Protein 3WDZ (pdb70)

Solvent-accessible surface area: 12180 Å² total

Structure (mmCIF, N/CA/C/O backbone):
data_3WDZ
#
_entry.id   3WDZ
#
_cell.length_a   75.149
_cell.length_b   75.149
_cell.length_c   113.008
_cell.angle_alpha   90.00
_cell.angle_beta   90.00
_cell.angle_gamma   120.00
#
_symmetry.space_group_name_H-M   'P 32 2 1'
#
loop_
_entity.id
_entity.type
_entity.pdbx_description
1 polymer 'Kelch-like ECH-associated protein 1'
2 polymer 'Peptide from Sequestosome-1'
3 water water
#
loop_
_atom_site.group_PDB
_atom_site.id
_atom_site.type_symbol
_atom_site.label_atom_id
_atom_site.label_alt_id
_atom_site.label_comp_id
_atom_site.label_asym_id
_atom_site.label_entity_id
_atom_site.label_seq_id
_atom_site.pdbx_PDB_ins_code
_atom_site.Cartn_x
_atom_site.Cartn_y
_atom_site.Cartn_z
_atom_site.occupancy
_atom_site.B_iso_or_equiv
_atom_site.auth_seq_id
_atom_site.auth_comp_id
_atom_site.auth_asym_id
_atom_site.auth_atom_id
_atom_site.pdbx_PDB_model_num
ATOM 1 N N . GLY A 1 27 ? -36.818 23.708 9.081 1.00 58.88 325 GLY A N 1
ATOM 2 C CA . GLY A 1 27 ? -36.152 22.661 9.949 1.00 70.09 325 GLY A CA 1
ATOM 3 C C . GLY A 1 27 ? -35.226 21.730 9.157 1.00 67.20 325 GLY A C 1
ATOM 4 O O . GLY A 1 27 ? -35.654 20.684 8.650 1.00 62.78 325 GLY A O 1
ATOM 5 N N . ARG A 1 28 ? -33.957 22.115 9.051 1.00 57.11 326 ARG A N 1
ATOM 6 C CA . ARG A 1 28 ? -33.001 21.410 8.211 1.00 54.54 326 ARG A CA 1
ATOM 7 C C . ARG A 1 28 ? -32.294 20.270 8.998 1.00 56.02 326 ARG A C 1
ATOM 8 O O . ARG A 1 28 ? -32.272 20.272 10.254 1.00 48.93 326 ARG A O 1
ATOM 16 N N . LEU A 1 29 ? -31.702 19.304 8.282 1.00 47.65 327 LEU A N 1
ATOM 17 C CA . LEU A 1 29 ? -31.027 18.183 8.975 1.00 40.86 327 LEU A CA 1
ATOM 18 C C . LEU A 1 29 ? -29.508 18.071 8.814 1.00 39.87 327 LEU A C 1
ATOM 19 O O . LEU A 1 29 ? -28.921 18.518 7.850 1.00 40.96 327 LEU A O 1
ATOM 24 N N . ILE A 1 30 ? -28.878 17.427 9.784 1.00 41.28 328 ILE A N 1
ATOM 25 C CA . ILE A 1 30 ? -27.465 17.099 9.688 1.00 38.38 328 ILE A CA 1
ATOM 26 C C . ILE A 1 30 ? -27.269 15.713 9.046 1.00 39.37 328 ILE A C 1
ATOM 27 O O . ILE A 1 30 ? -27.612 14.671 9.625 1.00 38.38 328 ILE A O 1
ATOM 32 N N . TYR A 1 31 ? -26.719 15.697 7.848 1.00 39.09 329 TYR A N 1
ATOM 33 C CA . TYR A 1 31 ? -26.544 14.433 7.174 1.00 40.87 329 TYR A CA 1
ATOM 34 C C . TYR A 1 31 ? -25.157 13.902 7.404 1.00 41.93 329 TYR A C 1
ATOM 35 O O . TYR A 1 31 ? -24.201 14.672 7.408 1.00 42.85 329 TYR A O 1
ATOM 44 N N . THR A 1 32 ? -25.057 12.579 7.568 1.00 42.18 330 THR A N 1
ATOM 45 C CA . THR A 1 32 ? -23.776 11.903 7.757 1.00 41.12 330 THR A CA 1
ATOM 46 C C . THR A 1 32 ? -23.651 10.759 6.741 1.00 40.60 330 THR A C 1
ATOM 47 O O . THR A 1 32 ? -24.542 9.908 6.617 1.00 41.27 330 THR A O 1
ATOM 51 N N . ALA A 1 33 ? -22.537 10.746 6.014 1.00 36.56 331 ALA A N 1
ATOM 52 C CA . ALA A 1 33 ? -22.402 9.814 4.913 1.00 34.29 331 ALA A CA 1
ATOM 53 C C . ALA A 1 33 ? -21.107 9.053 5.024 1.00 34.00 331 ALA A C 1
ATOM 54 O O . ALA A 1 33 ? -20.051 9.661 5.310 1.00 35.95 331 ALA A O 1
ATOM 56 N N . GLY A 1 34 ? -21.188 7.733 4.834 1.00 33.51 332 GLY A N 1
ATOM 57 C CA . GLY A 1 34 ? -20.001 6.843 4.842 1.00 33.17 332 GLY A CA 1
ATOM 58 C C . GLY A 1 34 ? -19.298 6.772 6.195 1.00 33.24 332 GLY A C 1
ATOM 59 O O . GLY A 1 34 ? -19.977 6.848 7.256 1.00 32.54 332 GLY A O 1
ATOM 60 N N . GLY A 1 35 ? -17.964 6.640 6.181 1.00 27.95 333 GLY A N 1
ATOM 61 C CA . GLY A 1 35 ? -17.235 6.504 7.418 1.00 29.92 333 GLY A CA 1
ATOM 62 C C . GLY A 1 35 ? -16.557 5.156 7.503 1.00 39.09 333 GLY A C 1
ATOM 63 O O . GLY A 1 35 ? -16.533 4.383 6.527 1.00 41.48 333 GLY A O 1
ATOM 64 N N . TYR A 1 36 ? -16.018 4.849 8.677 1.00 40.36 334 TYR A N 1
ATOM 65 C CA . TYR A 1 36 ? -15.255 3.642 8.826 1.00 43.76 334 TYR A CA 1
ATOM 66 C C . TYR A 1 36 ? -15.481 3.079 10.210 1.00 46.12 334 TYR A C 1
ATOM 67 O O . TYR A 1 36 ? -15.451 3.815 11.197 1.00 46.02 334 TYR A O 1
ATOM 76 N N . PHE A 1 37 ? -15.708 1.772 10.275 1.00 47.76 335 PHE A N 1
ATOM 77 C CA . PHE A 1 37 ? -15.763 1.098 11.553 1.00 52.13 335 PHE A CA 1
ATOM 78 C C . PHE A 1 37 ? -14.858 -0.133 11.533 1.00 54.84 335 PHE A C 1
ATOM 79 O O . PHE A 1 37 ? -13.722 -0.067 12.026 1.00 55.79 335 PHE A O 1
ATOM 87 N N . ARG A 1 38 ? -15.308 -1.255 10.994 1.00 48.12 336 ARG A N 1
ATOM 88 C CA . ARG A 1 38 ? -14.367 -2.379 10.949 1.00 51.32 336 ARG A CA 1
ATOM 89 C C . ARG A 1 38 ? -13.786 -2.315 9.534 1.00 50.74 336 ARG A C 1
ATOM 90 O O . ARG A 1 38 ? -12.681 -2.766 9.270 1.00 53.66 336 ARG A O 1
ATOM 98 N N . GLN A 1 39 ? -14.555 -1.687 8.655 1.00 50.26 337 GLN A N 1
ATOM 99 C CA . GLN A 1 39 ? -14.203 -1.434 7.256 1.00 51.27 337 GLN A CA 1
ATOM 100 C C . GLN A 1 39 ? -14.929 -0.127 6.886 1.00 51.39 337 GLN A C 1
ATOM 101 O O . GLN A 1 39 ? -15.617 0.454 7.745 1.00 51.55 337 GLN A O 1
ATOM 107 N N . SER A 1 40 ? -14.779 0.346 5.647 1.00 44.64 338 SER A N 1
ATOM 108 C CA . SER A 1 40 ? -15.476 1.569 5.216 1.00 44.66 338 SER A CA 1
ATOM 109 C C . SER A 1 40 ? -16.947 1.254 5.094 1.00 43.17 338 SER A C 1
ATOM 110 O O . SER A 1 40 ? -17.323 0.221 4.540 1.00 42.12 338 SER A O 1
ATOM 113 N N . LEU A 1 41 ? -17.757 2.197 5.575 1.00 43.01 339 LEU A N 1
ATOM 114 C CA . LEU A 1 41 ? -19.197 2.075 5.709 1.00 37.45 339 LEU A CA 1
ATOM 115 C C . LEU A 1 41 ? -19.931 2.709 4.546 1.00 41.11 339 LEU A C 1
ATOM 116 O O . LEU A 1 41 ? -19.364 3.532 3.809 1.00 45.17 339 LEU A O 1
ATOM 121 N N . SER A 1 42 ? -21.209 2.384 4.386 1.00 39.05 340 SER A N 1
ATOM 122 C CA . SER A 1 42 ? -21.923 3.013 3.307 1.00 37.79 340 SER A CA 1
ATOM 123 C C . SER A 1 42 ? -23.235 3.710 3.733 1.00 39.85 340 SER A C 1
ATOM 124 O O . SER A 1 42 ? -24.051 4.129 2.889 1.00 47.02 340 SER A O 1
ATOM 127 N N . TYR A 1 43 ? -23.414 3.874 5.041 1.00 38.69 341 TYR A N 1
ATOM 128 C CA . TYR A 1 43 ? -24.604 4.490 5.624 1.00 40.46 341 TYR A CA 1
ATOM 129 C C . TYR A 1 43 ? -24.841 5.929 5.227 1.00 41.47 341 TYR A C 1
ATOM 130 O O . TYR A 1 43 ? -23.916 6.680 4.931 1.00 44.20 341 TYR A O 1
ATOM 139 N N . LEU A 1 44 ? -26.100 6.320 5.275 1.00 38.85 342 LEU A N 1
ATOM 140 C CA . LEU A 1 44 ? -26.451 7.703 5.205 1.00 35.98 342 LEU A CA 1
ATOM 141 C C . LEU A 1 44 ? -27.529 7.855 6.244 1.00 37.46 342 LEU A C 1
ATOM 142 O O . LEU A 1 44 ? -28.550 7.189 6.178 1.00 41.11 342 LEU A O 1
ATOM 147 N N . GLU A 1 45 ? -27.288 8.703 7.230 1.00 35.83 343 GLU A N 1
ATOM 148 C CA . GLU A 1 45 ? -28.213 8.864 8.341 1.00 36.27 343 GLU A CA 1
ATOM 149 C C . GLU A 1 45 ? -28.322 10.368 8.555 1.00 37.49 343 GLU A C 1
ATOM 150 O O . GLU A 1 45 ? -27.466 11.101 8.062 1.00 38.65 343 GLU A O 1
ATOM 156 N N . ALA A 1 46 ? -29.363 10.834 9.245 1.00 35.07 344 ALA A N 1
ATOM 157 C CA . ALA A 1 46 ? -29.548 12.275 9.456 1.00 35.10 344 ALA A CA 1
ATOM 158 C C . ALA A 1 46 ? -30.124 12.504 10.816 1.00 36.89 344 ALA A C 1
ATOM 159 O O . ALA A 1 46 ? -30.983 11.737 11.252 1.00 36.99 344 ALA A O 1
ATOM 161 N N . TYR A 1 47 ? -29.624 13.538 11.492 1.00 37.21 345 TYR A N 1
ATOM 162 C CA . TYR A 1 47 ? -30.040 13.850 12.839 1.00 39.14 345 TYR A CA 1
ATOM 163 C C . TYR A 1 47 ? -30.858 15.104 12.769 1.00 38.84 345 TYR A C 1
ATOM 164 O O . TYR A 1 47 ? -30.505 16.027 12.046 1.00 42.82 345 TYR A O 1
ATOM 173 N N . ASN A 1 48 ? -31.964 15.127 13.495 1.00 44.00 346 ASN A N 1
ATOM 174 C CA . ASN A 1 48 ? -32.800 16.314 13.575 1.00 47.53 346 ASN A CA 1
ATOM 175 C C . ASN A 1 48 ? -32.629 16.892 14.963 1.00 49.44 346 ASN A C 1
ATOM 176 O O . ASN A 1 48 ? -33.235 16.428 15.933 1.00 52.44 346 ASN A O 1
ATOM 181 N N . PRO A 1 49 ? -31.801 17.925 15.068 1.00 50.76 347 PRO A N 1
ATOM 182 C CA . PRO A 1 49 ? -31.438 18.482 16.363 1.00 51.28 347 PRO A CA 1
ATOM 183 C C . PRO A 1 49 ? -32.586 19.091 17.156 1.00 51.40 347 PRO A C 1
ATOM 184 O O . PRO A 1 49 ? -32.442 19.256 18.351 1.00 54.53 347 PRO A O 1
ATOM 188 N N . SER A 1 50 ? -33.709 19.412 16.524 1.00 55.02 348 SER A N 1
ATOM 189 C CA . SER A 1 50 ? -34.827 20.023 17.266 1.00 56.12 348 SER A CA 1
ATOM 190 C C . SER A 1 50 ? -35.725 19.008 17.997 1.00 57.45 348 SER A C 1
ATOM 191 O O . SER A 1 50 ? -36.571 19.406 18.797 1.00 62.05 348 SER A O 1
ATOM 194 N N . ASN A 1 51 ? -35.560 17.717 17.702 1.00 53.14 349 ASN A N 1
ATOM 195 C CA . ASN A 1 51 ? -36.355 16.660 18.343 1.00 49.88 349 ASN A CA 1
ATOM 196 C C . ASN A 1 51 ? -35.572 15.390 18.594 1.00 48.61 349 ASN A C 1
ATOM 197 O O . ASN A 1 51 ? -36.149 14.380 18.966 1.00 48.82 349 ASN A O 1
ATOM 202 N N . GLY A 1 52 ? -34.268 15.440 18.331 1.00 46.56 350 GLY A N 1
ATOM 203 C CA . GLY A 1 52 ? -33.341 14.352 18.647 1.00 46.51 350 GLY A CA 1
ATOM 204 C C . GLY A 1 52 ? -33.403 13.030 17.897 1.00 45.30 350 GLY A C 1
ATOM 205 O O . GLY A 1 52 ? -32.631 12.110 18.193 1.00 41.90 350 GLY A O 1
ATOM 206 N N . SER A 1 53 ? -34.286 12.940 16.909 1.00 44.43 351 SER A N 1
ATOM 207 C CA . SER A 1 53 ? -34.416 11.733 16.094 1.00 48.07 351 SER A CA 1
ATOM 208 C C . SER A 1 53 ? -33.387 11.555 14.942 1.00 48.62 351 SER A C 1
ATOM 209 O O . SER A 1 53 ? -32.956 12.522 14.291 1.00 49.83 351 SER A O 1
ATOM 212 N N . TRP A 1 54 ? -33.018 10.299 14.714 1.00 43.51 352 TRP A N 1
ATOM 213 C CA . TRP A 1 54 ? -32.168 9.884 13.617 1.00 42.30 352 TRP A CA 1
ATOM 214 C C . TRP A 1 54 ? -32.973 9.217 12.535 1.00 43.35 352 TRP A C 1
ATOM 215 O O . TRP A 1 54 ? -33.891 8.445 12.825 1.00 41.66 352 TRP A O 1
ATOM 226 N N . LEU A 1 55 ? -32.640 9.518 11.279 1.00 40.77 353 LEU A N 1
ATOM 227 C CA . LEU A 1 55 ? -33.304 8.895 10.124 1.00 39.88 353 LEU A CA 1
ATOM 228 C C . LEU A 1 55 ? -32.369 7.900 9.478 1.00 41.47 353 LEU A C 1
ATOM 229 O O . LEU A 1 55 ? -31.159 8.093 9.450 1.00 42.73 353 LEU A O 1
ATOM 234 N N . ARG A 1 56 ? -32.909 6.778 9.042 1.00 43.02 354 ARG A N 1
ATOM 235 C CA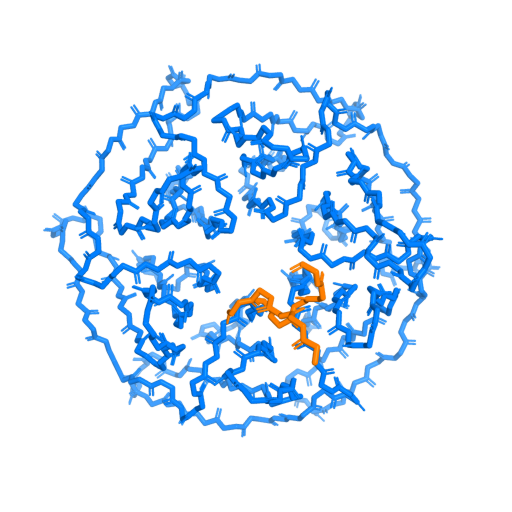 . ARG A 1 56 ? -32.084 5.852 8.321 1.00 44.68 354 ARG A CA 1
ATOM 236 C C . ARG A 1 56 ? -32.426 6.043 6.844 1.00 43.01 354 ARG A C 1
ATOM 237 O O . ARG A 1 56 ? -33.500 5.625 6.364 1.00 40.49 354 ARG A O 1
ATOM 245 N N . LEU A 1 57 ? -31.517 6.680 6.125 1.00 37.31 355 LEU A N 1
ATOM 246 C CA . LEU A 1 57 ? -31.743 6.966 4.702 1.00 37.44 355 LEU A CA 1
ATOM 247 C C . LEU A 1 57 ? -31.036 5.965 3.780 1.00 36.44 355 LEU A C 1
ATOM 248 O O . LEU A 1 57 ? -30.408 5.034 4.255 1.00 39.01 355 LEU A O 1
ATOM 253 N N . ALA A 1 58 ? -31.121 6.161 2.469 1.00 36.63 356 ALA A N 1
ATOM 254 C CA . ALA A 1 58 ? -30.513 5.253 1.488 1.00 36.22 356 ALA A CA 1
ATOM 255 C C . ALA A 1 58 ? -28.982 5.077 1.593 1.00 38.44 356 ALA A C 1
ATOM 256 O O . ALA A 1 58 ? -28.260 6.034 1.662 1.00 43.09 356 ALA A O 1
ATOM 258 N N . ASP A 1 59 ? -28.498 3.849 1.572 1.00 43.06 357 ASP A N 1
ATOM 259 C CA . ASP A 1 59 ? -27.077 3.547 1.507 1.00 45.95 357 ASP A CA 1
ATOM 260 C C . ASP A 1 59 ? -26.423 4.146 0.258 1.00 46.69 357 ASP A C 1
ATOM 261 O O . ASP A 1 59 ? -27.026 4.206 -0.794 1.00 41.36 357 ASP A O 1
ATOM 266 N N . LEU A 1 60 ? -25.159 4.531 0.393 1.00 49.97 358 LEU A N 1
ATOM 267 C CA . LEU A 1 60 ? -24.333 4.958 -0.715 1.00 46.31 358 LEU A CA 1
ATOM 268 C C . LEU A 1 60 ? -24.134 3.798 -1.683 1.00 47.89 358 LEU A C 1
ATOM 269 O O . LEU A 1 60 ? -24.251 2.635 -1.311 1.00 48.29 358 LEU A O 1
ATOM 274 N N . GLN A 1 61 ? -23.785 4.121 -2.916 1.00 49.86 359 GLN A N 1
ATOM 275 C CA . GLN A 1 61 ? -23.586 3.109 -3.922 1.00 53.28 359 GLN A CA 1
ATOM 276 C C . GLN A 1 61 ? -22.422 2.194 -3.585 1.00 52.30 359 GLN A C 1
ATOM 277 O O . GLN A 1 61 ? -22.487 0.996 -3.857 1.00 48.39 359 GLN A O 1
ATOM 283 N N . VAL A 1 62 ? -21.369 2.790 -3.014 1.00 44.02 360 VAL A N 1
ATOM 284 C CA . VAL A 1 62 ? -20.072 2.179 -2.797 1.00 41.42 360 VAL A CA 1
ATOM 285 C C . VAL A 1 62 ? -19.661 2.695 -1.426 1.00 45.07 360 VAL A C 1
ATOM 286 O O . VAL A 1 62 ? -19.695 3.909 -1.204 1.00 51.47 360 VAL A O 1
ATOM 290 N N . PRO A 1 63 ? -19.271 1.793 -0.502 1.00 44.69 361 PRO A N 1
ATOM 291 C CA . PRO A 1 63 ? -18.829 2.211 0.842 1.00 41.99 361 PRO A CA 1
ATOM 292 C C . PRO A 1 63 ? -17.599 3.082 0.730 1.00 45.18 361 PRO A C 1
ATOM 293 O O . PRO A 1 63 ? -16.758 2.831 -0.141 1.00 50.06 361 PRO A O 1
ATOM 297 N N . ARG A 1 64 ? -17.483 4.088 1.597 1.00 42.60 362 ARG A N 1
ATOM 298 C CA . ARG A 1 64 ? -16.348 5.016 1.553 1.00 41.85 362 ARG A CA 1
ATOM 299 C C . ARG A 1 64 ? -16.119 5.746 2.892 1.00 41.46 362 ARG A C 1
ATOM 300 O O . ARG A 1 64 ? -17.074 6.089 3.605 1.00 38.98 362 ARG A O 1
ATOM 308 N N . SER A 1 65 ? -14.851 5.904 3.272 1.00 38.04 363 SER A N 1
ATOM 309 C CA . SER A 1 65 ? -14.519 6.740 4.442 1.00 39.61 363 SER A CA 1
ATOM 310 C C . SER A 1 65 ? -13.498 7.758 3.968 1.00 39.63 363 SER A C 1
ATOM 311 O O . SER A 1 65 ? -12.907 7.588 2.884 1.00 37.33 363 SER A O 1
ATOM 314 N N . GLY A 1 66 ? -13.262 8.781 4.784 1.00 38.56 364 GLY A N 1
ATOM 315 C CA . GLY A 1 66 ? -12.395 9.897 4.394 1.00 42.07 364 GLY A CA 1
ATOM 316 C C . GLY A 1 66 ? -12.925 10.643 3.166 1.00 42.52 364 GLY A C 1
ATOM 317 O O . GLY A 1 66 ? -12.157 11.156 2.376 1.00 47.30 364 GLY A O 1
ATOM 318 N N . LEU A 1 67 ? -14.239 10.642 2.968 1.00 39.33 365 LEU A N 1
ATOM 319 C CA . LEU A 1 67 ? -14.869 11.421 1.926 1.00 37.13 365 LEU A CA 1
ATOM 320 C C . LEU A 1 67 ? -15.240 12.753 2.573 1.00 35.11 365 LEU A C 1
ATOM 321 O O . LEU A 1 67 ? -15.034 12.921 3.745 1.00 29.25 365 LEU A O 1
ATOM 326 N N . ALA A 1 68 ? -15.784 13.700 1.820 1.00 34.38 366 ALA A N 1
ATOM 327 C CA . ALA A 1 68 ? -16.344 14.888 2.470 1.00 34.20 366 ALA A CA 1
ATOM 328 C C . ALA A 1 68 ? -17.752 15.104 1.925 1.00 35.87 366 ALA A C 1
ATOM 329 O O . ALA A 1 68 ? -18.060 14.624 0.838 1.00 39.64 366 ALA A O 1
ATOM 331 N N . GLY A 1 69 ? -18.603 15.770 2.705 1.00 36.53 367 GLY A N 1
ATOM 332 C CA . GLY A 1 69 ? -19.955 16.097 2.288 1.00 35.39 367 GLY A CA 1
ATOM 333 C 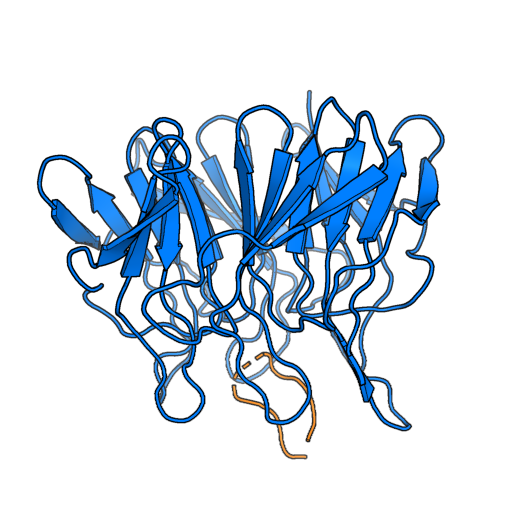C . GLY A 1 69 ? -20.172 17.601 2.164 1.00 36.38 367 GLY A C 1
ATOM 334 O O . GLY A 1 69 ? -19.558 18.381 2.890 1.00 36.77 367 GLY A O 1
ATOM 335 N N . CYS A 1 70 ? -21.032 18.023 1.242 1.00 35.46 368 CYS A N 1
ATOM 336 C CA . CYS A 1 70 ? -21.428 19.433 1.191 1.00 36.72 368 CYS A CA 1
ATOM 337 C C . CYS A 1 70 ? -22.819 19.505 0.570 1.00 36.20 368 CYS A C 1
ATOM 338 O O . CYS A 1 70 ? -23.275 18.517 0.055 1.00 41.57 368 CYS A O 1
ATOM 341 N N . VAL A 1 71 ? -23.483 20.654 0.614 1.00 34.50 369 VAL A N 1
ATOM 342 C CA . VAL A 1 71 ? -24.797 20.820 0.001 1.00 36.81 369 VAL A CA 1
ATOM 343 C C . VAL A 1 71 ? -24.807 21.964 -1.026 1.00 37.99 369 VAL A C 1
ATOM 344 O O . VAL A 1 71 ? -24.264 23.023 -0.774 1.00 39.29 369 VAL A O 1
ATOM 348 N N . VAL A 1 72 ? -25.415 21.731 -2.185 1.00 38.08 370 VAL A N 1
ATOM 349 C CA . VAL A 1 72 ? -25.588 22.756 -3.210 1.00 36.47 370 VAL A CA 1
ATOM 350 C C . VAL A 1 72 ? -27.037 22.701 -3.673 1.00 38.07 370 VAL A C 1
ATOM 351 O O . VAL A 1 72 ? -27.491 21.656 -4.159 1.00 34.09 370 VAL A O 1
ATOM 355 N N . GLY A 1 73 ? -27.752 23.818 -3.466 1.00 38.68 371 GLY A N 1
ATOM 356 C CA . GLY A 1 73 ? -29.161 23.967 -3.838 1.00 40.93 371 GLY A CA 1
ATOM 357 C C . GLY A 1 73 ? -30.043 22.819 -3.372 1.00 45.35 371 GLY A C 1
ATOM 358 O O . GLY A 1 73 ? -30.697 22.190 -4.190 1.00 43.82 371 GLY A O 1
ATOM 359 N N . GLY A 1 74 ? -30.040 22.542 -2.062 1.00 46.18 372 GLY A N 1
ATOM 360 C CA . GLY A 1 74 ? -30.808 21.443 -1.477 1.00 44.44 372 GLY A CA 1
ATOM 361 C C . GLY A 1 74 ? -30.348 20.010 -1.771 1.00 48.91 372 GLY A C 1
ATOM 362 O O . GLY A 1 74 ? -30.975 19.085 -1.299 1.00 51.09 372 GLY A O 1
ATOM 363 N N . LEU A 1 75 ? -29.278 19.804 -2.545 1.00 44.87 373 LEU A N 1
ATOM 364 C CA . LEU A 1 75 ? -28.793 18.441 -2.816 1.00 40.84 373 LEU A CA 1
ATOM 365 C C . LEU A 1 75 ? -27.490 18.112 -2.074 1.00 39.01 373 LEU A C 1
ATOM 366 O O . LEU A 1 75 ? -26.560 18.911 -2.062 1.00 44.32 373 LEU A O 1
ATOM 371 N N . LEU A 1 76 ? -27.428 16.947 -1.447 1.00 34.27 374 LEU A N 1
ATOM 372 C CA . LEU A 1 76 ? -26.234 16.516 -0.729 1.00 34.70 374 LEU A CA 1
ATOM 373 C C . LEU A 1 76 ? -25.267 15.773 -1.662 1.00 37.66 374 LEU A C 1
ATOM 374 O O . LEU A 1 76 ? -25.690 14.921 -2.467 1.00 44.61 374 LEU A O 1
ATOM 379 N N . TYR A 1 77 ? -23.975 16.044 -1.529 1.00 32.46 375 TYR A N 1
ATOM 380 C CA . TYR A 1 77 ? -22.990 15.410 -2.391 1.00 35.44 375 TYR A CA 1
ATOM 381 C C . TYR A 1 77 ? -21.956 14.785 -1.543 1.00 35.11 375 TYR A C 1
ATOM 382 O O . TYR A 1 77 ? -21.582 15.371 -0.531 1.00 35.79 375 TYR A O 1
ATOM 391 N N . ALA A 1 78 ? -21.461 13.626 -1.978 1.00 38.91 376 ALA A N 1
ATOM 392 C CA . ALA A 1 78 ? -20.353 12.902 -1.293 1.00 39.03 376 ALA A CA 1
ATOM 393 C C . ALA A 1 78 ? -19.164 12.791 -2.255 1.00 40.11 376 ALA A C 1
ATOM 394 O O . ALA A 1 78 ? -19.306 12.387 -3.443 1.00 40.89 376 ALA A O 1
ATOM 396 N N . VAL A 1 79 ? -17.999 13.200 -1.760 1.00 36.04 377 VAL A N 1
ATOM 397 C CA . VAL A 1 79 ? -16.881 13.452 -2.661 1.00 34.49 377 VAL A CA 1
ATOM 398 C C . VAL A 1 79 ? -15.656 12.771 -2.138 1.00 35.74 377 VAL A C 1
ATOM 399 O O . VAL A 1 79 ? -15.300 12.914 -0.929 1.00 34.65 377 VAL A O 1
ATOM 403 N N . GLY A 1 80 ? -14.992 12.062 -3.045 1.00 33.81 378 GLY A N 1
ATOM 404 C CA . GLY A 1 80 ? -13.759 11.345 -2.683 1.00 35.81 378 GLY A CA 1
ATOM 405 C C . GLY A 1 80 ? -13.908 10.308 -1.569 1.00 36.41 378 GLY A C 1
ATOM 406 O O . GLY A 1 80 ? -15.025 9.801 -1.293 1.00 34.30 378 GLY A O 1
ATOM 407 N N . GLY A 1 81 ? -12.774 10.014 -0.936 1.00 34.62 379 GLY A N 1
ATOM 408 C CA . GLY A 1 81 ? -12.666 8.982 0.072 1.00 37.22 379 GLY A CA 1
ATOM 409 C C . GLY A 1 81 ? -11.888 7.772 -0.432 1.00 40.81 379 GLY A C 1
ATOM 410 O O . GLY A 1 81 ? -11.163 7.834 -1.470 1.00 44.04 379 GLY A O 1
ATOM 411 N N . ARG A 1 82 ? -12.035 6.677 0.313 1.00 40.87 380 ARG A N 1
ATOM 412 C CA . ARG A 1 82 ? -11.429 5.373 0.020 1.00 42.08 380 ARG A CA 1
ATOM 413 C C . ARG A 1 82 ? -12.355 4.289 0.527 1.00 41.11 380 ARG A C 1
ATOM 414 O O . ARG A 1 82 ? -13.058 4.490 1.540 1.00 46.68 380 ARG A O 1
ATOM 422 N N . ASN A 1 83 ? -12.385 3.165 -0.180 1.00 41.89 381 ASN A N 1
ATOM 423 C CA . ASN A 1 83 ? -13.076 1.969 0.298 1.00 44.16 381 ASN A CA 1
ATOM 424 C C . ASN A 1 83 ? -12.057 0.999 0.862 1.00 48.17 381 ASN A C 1
ATOM 425 O O . ASN A 1 83 ? -11.549 0.134 0.134 1.00 49.11 381 ASN A O 1
ATOM 430 N N . ASN A 1 84 ? -11.785 1.167 2.157 1.00 47.80 382 ASN A N 1
ATOM 431 C CA . ASN A 1 84 ? -10.922 0.307 2.917 1.00 51.70 382 ASN A CA 1
ATOM 432 C C . ASN A 1 84 ? -11.750 -0.883 3.406 1.00 55.83 382 ASN A C 1
ATOM 433 O O . ASN A 1 84 ? -12.378 -0.847 4.463 1.00 63.20 382 ASN A O 1
ATOM 438 N N . SER A 1 85 ? -11.783 -1.920 2.591 1.00 58.53 383 SER A N 1
ATOM 439 C CA . SER A 1 85 ? -12.546 -3.124 2.886 1.00 63.67 383 SER A CA 1
ATOM 440 C C . SER A 1 85 ? -11.597 -4.164 3.544 1.00 71.76 383 SER A C 1
ATOM 441 O O . SER A 1 85 ? -10.412 -3.870 3.767 1.00 77.32 383 SER A O 1
ATOM 444 N N . PRO A 1 86 ? -12.111 -5.361 3.891 1.00 78.66 384 PRO A N 1
ATOM 445 C CA . PRO A 1 86 ? -11.191 -6.342 4.472 1.00 78.54 384 PRO A CA 1
ATOM 446 C C . PRO A 1 86 ? -10.247 -6.971 3.444 1.00 77.03 384 PRO A C 1
ATOM 447 O O . PRO A 1 86 ? -9.176 -7.418 3.814 1.00 80.63 384 PRO A O 1
ATOM 451 N N . ASP A 1 87 ? -10.635 -7.006 2.174 1.00 74.74 385 ASP A N 1
ATOM 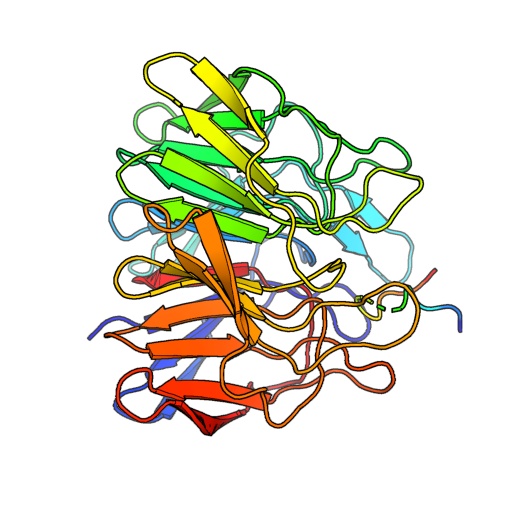452 C CA . ASP A 1 87 ? -9.789 -7.588 1.124 1.00 76.48 385 ASP A CA 1
ATOM 453 C C . ASP A 1 87 ? -9.164 -6.502 0.226 1.00 81.02 385 ASP A C 1
ATOM 454 O O . ASP A 1 87 ? -9.302 -6.560 -0.996 1.00 82.65 385 ASP A O 1
ATOM 459 N N . GLY A 1 88 ? -8.501 -5.510 0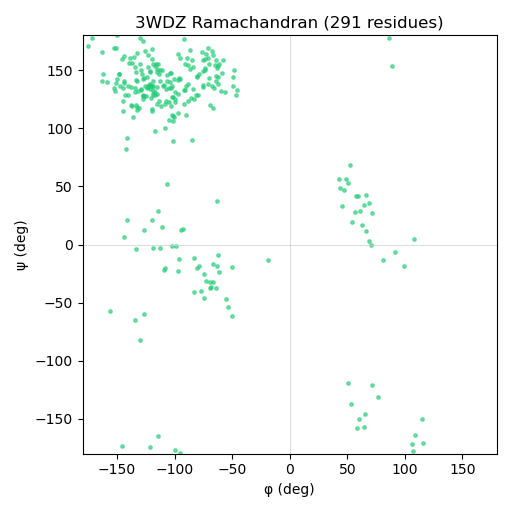.838 1.00 86.58 386 GLY A N 1
ATOM 460 C CA . GLY A 1 88 ? -7.834 -4.393 0.121 1.00 72.74 386 GLY A CA 1
ATOM 461 C C . GLY A 1 88 ? -8.683 -3.154 -0.166 1.00 67.43 386 GLY A C 1
ATOM 462 O O . GLY A 1 88 ? -9.906 -3.260 -0.339 1.00 66.21 386 GLY A O 1
ATOM 463 N N . ASN A 1 89 ? -8.016 -2.002 -0.288 1.00 55.61 387 ASN A N 1
ATOM 464 C CA . ASN A 1 89 ? -8.662 -0.685 -0.431 1.00 65.19 387 ASN A CA 1
ATOM 465 C C . ASN A 1 89 ? -8.496 0.149 -1.725 1.00 61.89 387 ASN A C 1
ATOM 466 O O . ASN A 1 89 ? -7.392 0.297 -2.213 1.00 58.18 387 ASN A O 1
ATOM 471 N N . THR A 1 90 ? -9.594 0.724 -2.233 1.00 59.43 388 THR A N 1
ATOM 472 C CA . THR A 1 90 ? -9.578 1.510 -3.486 1.00 60.26 388 THR A CA 1
ATOM 473 C C . THR A 1 90 ? -9.791 2.994 -3.231 1.00 59.85 388 THR A C 1
ATOM 474 O O . THR A 1 90 ? -10.670 3.382 -2.480 1.00 66.37 388 THR A O 1
ATOM 478 N N . ASP A 1 91 ? -9.016 3.835 -3.891 1.00 62.62 389 ASP A N 1
ATOM 479 C CA . ASP A 1 91 ? -9.202 5.274 -3.746 1.00 56.71 389 ASP A CA 1
ATOM 480 C C . ASP A 1 91 ? -10.289 5.768 -4.667 1.00 54.89 389 ASP A C 1
ATOM 481 O O . ASP A 1 91 ? -10.328 5.405 -5.853 1.00 52.98 389 ASP A O 1
ATOM 486 N N . SER A 1 92 ? -11.171 6.592 -4.103 1.00 50.65 390 SER A N 1
ATOM 487 C CA . SER A 1 92 ? -12.341 7.085 -4.831 1.00 47.18 390 SER A CA 1
ATOM 488 C C . SER A 1 92 ? -12.127 8.484 -5.369 1.00 44.23 390 SER A C 1
ATOM 489 O O . SER A 1 92 ? -11.710 9.406 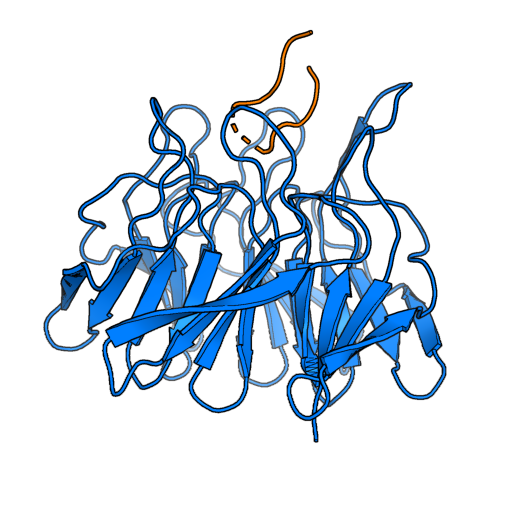-4.642 1.00 37.06 390 SER A O 1
ATOM 492 N N . SER A 1 93 ? -12.455 8.613 -6.651 1.00 41.30 391 SER A N 1
ATOM 493 C CA . SER A 1 93 ? -12.428 9.887 -7.326 1.00 42.51 391 SER A CA 1
ATOM 494 C C . SER A 1 93 ? -13.881 10.253 -7.618 1.00 42.49 391 SER A C 1
ATOM 495 O O . SER A 1 93 ? -14.160 11.154 -8.405 1.00 42.79 391 SER A O 1
ATOM 498 N N . ALA A 1 94 ? -14.812 9.558 -6.968 1.00 40.12 392 ALA A N 1
ATOM 499 C CA . ALA A 1 94 ? -16.211 9.652 -7.370 1.00 38.48 392 ALA A CA 1
ATOM 500 C C . ALA A 1 94 ? -16.938 10.799 -6.706 1.00 37.85 392 ALA A C 1
ATOM 501 O O . ALA A 1 94 ? -16.609 11.203 -5.592 1.00 38.81 392 ALA A O 1
ATOM 503 N N . LEU A 1 95 ? -17.945 11.313 -7.396 1.00 39.99 393 LEU A N 1
ATOM 504 C CA . LEU A 1 95 ? -18.852 12.313 -6.840 1.00 37.16 393 LEU A CA 1
ATOM 505 C C . LEU A 1 95 ? -20.285 11.808 -7.012 1.00 39.33 393 LEU A C 1
ATOM 506 O O . LEU A 1 95 ? -20.728 11.474 -8.144 1.00 40.61 393 LEU A O 1
ATOM 511 N N . ASP A 1 96 ? -21.024 11.803 -5.907 1.00 37.89 394 ASP A N 1
ATOM 512 C CA . ASP A 1 96 ? -22.394 11.282 -5.906 1.00 40.84 394 ASP A CA 1
ATOM 513 C C . ASP A 1 96 ? -23.270 12.230 -5.192 1.00 38.34 394 ASP A C 1
ATOM 514 O O . ASP A 1 96 ? -22.856 12.865 -4.227 1.00 39.62 394 ASP A O 1
ATOM 519 N N . CYS A 1 97 ? -24.510 12.261 -5.637 1.00 37.77 395 CYS A N 1
ATOM 520 C CA . CYS A 1 97 ? -25.431 13.280 -5.231 1.00 40.27 395 CYS A CA 1
ATOM 521 C C . CYS A 1 97 ? -26.696 12.609 -4.773 1.00 41.81 395 CYS A C 1
ATOM 522 O O . CYS A 1 97 ? -27.237 11.734 -5.467 1.00 43.03 395 CYS A O 1
ATOM 525 N N . TYR A 1 98 ? -27.175 13.057 -3.617 1.00 39.21 396 TYR A N 1
ATOM 526 C CA . TYR A 1 98 ? -28.365 12.537 -3.008 1.00 36.37 396 TYR A CA 1
ATOM 527 C C . TYR A 1 98 ? -29.443 13.586 -2.901 1.00 40.33 396 TYR A C 1
ATOM 528 O O . TYR A 1 98 ? -29.241 14.704 -2.370 1.00 38.28 396 TYR A O 1
ATOM 537 N N . ASN A 1 99 ? -30.628 13.184 -3.332 1.00 43.64 397 ASN A N 1
ATOM 538 C CA . ASN A 1 99 ? -31.789 14.066 -3.334 1.00 45.81 397 ASN A CA 1
ATOM 539 C C . ASN A 1 99 ? -32.672 13.705 -2.163 1.00 43.73 397 ASN A C 1
ATOM 540 O O . ASN A 1 99 ? -33.246 12.631 -2.145 1.00 47.66 397 ASN A O 1
ATOM 545 N N . PRO A 1 100 ? -32.775 14.589 -1.168 1.00 46.56 398 PRO A N 1
ATOM 546 C CA . PRO A 1 100 ? -33.544 14.184 -0.000 1.00 47.41 398 PRO A CA 1
ATOM 547 C C . PRO A 1 100 ? -34.984 13.928 -0.382 1.00 52.40 398 PRO A C 1
ATOM 548 O O . PRO A 1 100 ? -35.748 13.390 0.414 1.00 61.33 398 PRO A O 1
ATOM 552 N N . MET A 1 101 ? -35.340 14.288 -1.605 1.00 55.07 399 MET A N 1
ATOM 553 C CA . MET A 1 101 ? -36.711 14.163 -2.064 1.00 57.76 399 MET A CA 1
ATOM 554 C C . MET A 1 101 ? -36.996 12.763 -2.542 1.00 56.44 399 MET A C 1
ATOM 555 O O . MET A 1 101 ? -38.048 12.232 -2.268 1.00 53.97 399 MET A O 1
ATOM 560 N N . THR A 1 102 ? -36.052 12.171 -3.252 1.00 55.11 400 THR A N 1
ATOM 561 C CA . THR A 1 102 ? -36.247 10.858 -3.830 1.00 51.90 400 THR A CA 1
ATOM 562 C C . THR A 1 102 ? -35.525 9.783 -3.003 1.00 50.44 400 THR A C 1
ATOM 563 O O . THR A 1 102 ? -35.573 8.590 -3.324 1.00 54.56 400 THR A O 1
ATOM 567 N N . ASN A 1 103 ? -34.840 10.204 -1.947 1.00 47.04 401 ASN A N 1
ATOM 568 C CA . ASN A 1 103 ? -34.052 9.288 -1.134 1.00 40.43 401 ASN A CA 1
ATOM 569 C C . ASN A 1 103 ? -33.219 8.402 -2.052 1.00 38.05 401 ASN A C 1
ATOM 570 O O . ASN A 1 103 ? -33.164 7.196 -1.876 1.00 38.40 401 ASN A O 1
ATOM 575 N N . GLN A 1 104 ? -32.569 9.031 -3.036 1.00 41.58 402 GLN A N 1
ATOM 576 C CA . GLN A 1 104 ? -31.746 8.360 -4.057 1.00 42.36 402 GLN A CA 1
ATOM 577 C C . GLN A 1 104 ? -30.365 9.011 -4.349 1.00 43.33 402 GLN A C 1
ATOM 578 O O . GLN A 1 104 ? -30.277 10.236 -4.518 1.00 39.95 402 GLN A O 1
ATOM 584 N N . TRP A 1 105 ? -29.304 8.191 -4.427 1.00 39.08 403 TRP A N 1
ATOM 585 C CA . TRP A 1 105 ? -28.009 8.666 -4.914 1.00 42.23 403 TRP A CA 1
ATOM 586 C C . TRP A 1 105 ? -27.966 8.602 -6.421 1.00 42.18 403 TRP A C 1
ATOM 587 O O . TRP A 1 105 ? -28.745 7.890 -7.003 1.00 45.32 403 TRP A O 1
ATOM 598 N N . SER A 1 106 ? -27.083 9.360 -7.063 1.00 42.26 404 SER A N 1
ATOM 599 C CA . SER A 1 106 ? -26.951 9.401 -8.538 1.00 44.44 404 SER A CA 1
ATOM 600 C C . SER A 1 106 ? -25.526 9.763 -8.843 1.00 49.04 404 SER A C 1
ATOM 601 O O . SER A 1 106 ? -25.006 10.738 -8.260 1.00 53.20 404 SER A O 1
ATOM 604 N N . PRO A 1 107 ? -24.882 9.016 -9.758 1.00 46.34 405 PRO A N 1
ATOM 605 C CA . PRO A 1 107 ? -23.509 9.437 -9.969 1.00 45.35 405 PRO A CA 1
ATOM 606 C C . PRO A 1 107 ? -23.415 10.752 -10.759 1.00 45.89 405 PRO A C 1
ATOM 607 O O . PRO A 1 107 ? -24.347 11.122 -11.492 1.00 37.00 405 PRO A O 1
ATOM 611 N N . CYS A 1 108 ? -22.324 11.476 -10.488 1.00 42.51 406 CYS A N 1
ATOM 612 C CA . CYS A 1 108 ? -21.965 12.682 -11.169 1.00 40.16 406 CYS A CA 1
ATOM 613 C C . CYS A 1 108 ? -20.612 12.360 -11.772 1.00 42.96 406 CYS A C 1
ATOM 614 O O . CYS A 1 108 ? -20.029 11.322 -11.442 1.00 42.63 406 CYS A O 1
ATOM 617 N N . ALA A 1 109 ? -20.116 13.214 -12.673 1.00 44.03 407 ALA A N 1
ATOM 618 C CA . ALA A 1 109 ? -18.777 13.055 -13.240 1.00 43.73 407 ALA A CA 1
ATOM 619 C C . ALA A 1 109 ? -17.753 12.834 -12.132 1.00 46.29 407 ALA A C 1
ATOM 620 O O . ALA A 1 109 ? -17.868 13.403 -11.036 1.00 47.16 407 ALA A O 1
ATOM 622 N N . SER A 1 110 ? -16.751 12.007 -12.402 1.00 46.75 408 SER A N 1
ATOM 623 C CA . SER A 1 110 ? -15.691 11.773 -11.424 1.00 46.81 408 SER A CA 1
ATOM 624 C C . SER A 1 110 ? -14.593 12.850 -11.486 1.00 46.28 408 SER A C 1
ATOM 625 O O . SER A 1 110 ? -14.330 13.459 -12.520 1.00 49.06 408 SER A O 1
ATOM 628 N N . MET A 1 111 ? -13.931 13.067 -10.374 1.00 44.52 409 MET A N 1
ATOM 629 C CA . MET A 1 111 ? -12.751 13.898 -10.367 1.00 48.68 409 MET A CA 1
ATOM 630 C C . MET A 1 111 ? -11.629 13.415 -11.314 1.00 50.04 409 MET A C 1
ATOM 631 O O . MET A 1 111 ? -11.594 12.257 -11.723 1.00 53.37 409 MET A O 1
ATOM 636 N N . SER A 1 112 ? -10.737 14.334 -11.672 1.00 47.81 410 SER A N 1
ATOM 637 C CA . SER A 1 112 ? -9.599 14.045 -12.516 1.00 49.00 410 SER A CA 1
ATOM 638 C C . SER A 1 112 ? -8.697 13.016 -11.842 1.00 53.98 410 SER A C 1
ATOM 639 O O . SER A 1 112 ? -7.932 12.313 -12.493 1.00 54.36 410 SER A O 1
ATOM 642 N N . VAL A 1 113 ? -8.789 12.941 -10.523 1.00 55.75 411 VAL A N 1
ATOM 643 C CA . VAL A 1 113 ? -7.875 12.130 -9.750 1.00 56.03 411 VAL A CA 1
ATOM 644 C C . VAL A 1 113 ? -8.577 11.566 -8.496 1.00 58.63 411 VAL A C 1
ATOM 645 O O . VAL A 1 113 ? -9.506 12.203 -7.997 1.00 60.36 411 VAL A O 1
ATOM 649 N N . PRO A 1 114 ? -8.202 10.336 -8.039 1.00 57.52 412 PRO A N 1
ATOM 650 C CA . PRO A 1 114 ? -8.717 9.769 -6.772 1.00 52.45 412 PRO A CA 1
ATOM 651 C C . PRO A 1 114 ? -8.298 10.626 -5.596 1.00 52.78 412 PRO A C 1
ATOM 652 O O . PRO A 1 114 ? -7.157 11.078 -5.561 1.00 59.17 412 PRO A O 1
ATOM 656 N N . ARG A 1 115 ? -9.191 10.873 -4.641 1.00 50.76 413 ARG A N 1
ATOM 657 C CA . ARG A 1 115 ? -8.857 11.808 -3.571 1.00 46.59 413 ARG A CA 1
ATOM 658 C C . ARG A 1 115 ? -9.361 11.383 -2.225 1.00 47.74 413 ARG A C 1
ATOM 659 O O . ARG A 1 115 ? -10.468 11.722 -1.836 1.00 50.44 413 ARG A O 1
ATOM 667 N N . ASN A 1 116 ? -8.526 10.662 -1.495 1.00 51.04 414 ASN A N 1
ATOM 668 C CA . ASN A 1 116 ? -8.850 10.207 -0.150 1.00 45.30 414 ASN A CA 1
ATOM 669 C C . ASN A 1 116 ? -8.420 11.201 0.910 1.00 43.94 414 ASN A C 1
ATOM 670 O O . ASN A 1 116 ? -7.315 11.724 0.888 1.00 45.64 414 ASN A O 1
ATOM 675 N N . ARG A 1 117 ? -9.301 11.424 1.870 1.00 46.90 415 ARG A N 1
ATOM 676 C CA . ARG A 1 117 ? -9.095 12.397 2.948 1.00 46.25 415 ARG A CA 1
ATOM 677 C C . ARG A 1 117 ? -9.061 13.801 2.395 1.00 46.20 415 ARG A C 1
ATOM 678 O O . ARG A 1 117 ? -8.243 14.644 2.770 1.00 48.68 415 ARG A O 1
ATOM 686 N N . ILE A 1 118 ? -10.004 13.999 1.484 1.00 43.75 416 ILE A N 1
ATOM 687 C CA . ILE A 1 118 ? -10.252 15.221 0.746 1.00 40.69 416 ILE A CA 1
ATOM 688 C C . ILE A 1 118 ? -10.906 16.263 1.647 1.00 42.05 416 ILE A C 1
ATOM 689 O O . ILE A 1 118 ? -11.482 15.940 2.682 1.00 42.88 416 ILE A O 1
ATOM 694 N N . GLY A 1 119 ? -10.805 17.526 1.256 1.00 48.04 417 GLY A N 1
ATOM 695 C CA . GLY A 1 119 ? -11.499 18.609 1.952 1.00 38.21 417 GLY A CA 1
ATOM 696 C C . GLY A 1 119 ? -12.329 19.241 0.871 1.00 36.38 417 GLY A C 1
ATOM 697 O O . GLY A 1 119 ? -11.930 19.227 -0.311 1.00 37.80 417 GLY A O 1
ATOM 698 N N . VAL A 1 120 ? -13.446 19.840 1.279 1.00 37.66 418 VAL A N 1
ATOM 699 C CA . VAL A 1 120 ? -14.453 20.412 0.368 1.00 36.03 418 VAL A CA 1
ATOM 700 C C . VAL A 1 120 ? -15.167 21.659 0.925 1.00 37.37 418 VAL A C 1
ATOM 701 O O . VAL A 1 120 ? -15.568 21.715 2.120 1.00 34.17 418 VAL A O 1
ATOM 705 N N . GLY A 1 121 ? -15.325 22.664 0.052 1.00 39.62 419 GLY A N 1
ATOM 706 C CA . GLY A 1 121 ? -16.033 23.912 0.398 1.00 34.66 419 GLY A CA 1
ATOM 707 C C . GLY A 1 121 ? -16.875 24.270 -0.798 1.00 35.70 419 GLY A C 1
ATOM 708 O O . GLY A 1 121 ? -16.582 23.800 -1.907 1.00 37.53 419 GLY A O 1
ATOM 709 N N . VAL A 1 122 ? -17.893 25.108 -0.591 1.00 33.37 420 VAL A N 1
ATOM 710 C CA . VAL A 1 122 ? -18.780 25.534 -1.658 1.00 32.02 420 VAL A CA 1
ATOM 711 C C . VAL A 1 122 ? -18.789 27.060 -1.758 1.00 36.05 420 VAL A C 1
ATOM 712 O O . VAL A 1 122 ? -18.882 27.751 -0.735 1.00 37.67 420 VAL A O 1
ATOM 716 N N . ILE A 1 123 ? -18.730 27.589 -2.984 1.00 39.58 421 ILE A N 1
ATOM 717 C CA . ILE A 1 123 ? -18.823 29.041 -3.246 1.00 40.59 421 ILE A CA 1
ATOM 718 C C . ILE A 1 123 ? -19.599 29.217 -4.540 1.00 41.84 421 ILE A C 1
ATOM 719 O O . ILE A 1 123 ? -19.266 28.595 -5.549 1.00 39.31 421 ILE A O 1
ATOM 724 N N . ASP A 1 124 ? -20.629 30.063 -4.524 1.00 45.73 422 ASP A N 1
ATOM 725 C CA . ASP A 1 124 ? -21.436 30.298 -5.742 1.00 48.40 422 ASP A CA 1
ATOM 726 C C . ASP A 1 124 ? -22.065 29.024 -6.350 1.00 47.42 422 ASP A C 1
ATOM 727 O O . ASP A 1 124 ? -22.262 28.952 -7.561 1.00 51.76 422 ASP A O 1
ATOM 732 N N . GLY A 1 125 ? -22.336 28.019 -5.516 1.00 48.34 423 GLY A N 1
ATOM 733 C CA . GLY A 1 125 ? -22.922 26.763 -5.958 1.00 42.76 423 GLY A CA 1
ATOM 734 C C . GLY A 1 125 ? -21.942 25.931 -6.745 1.00 46.99 423 GLY A C 1
ATOM 735 O O . GLY A 1 125 ? -22.347 25.167 -7.606 1.00 52.41 423 GLY A O 1
ATOM 736 N N . HIS A 1 126 ? -20.652 26.107 -6.468 1.00 47.87 424 HIS A N 1
ATOM 737 C CA . HIS A 1 126 ? -19.593 25.369 -7.122 1.00 44.09 424 HIS A CA 1
ATOM 738 C C . HIS A 1 126 ? -18.829 24.648 -6.066 1.00 47.66 424 HIS A C 1
ATOM 739 O O . HIS A 1 126 ? -18.524 25.206 -4.991 1.00 47.98 424 HIS A O 1
ATOM 746 N N . ILE A 1 127 ? -18.470 23.403 -6.351 1.00 42.77 425 ILE A N 1
ATOM 747 C CA . ILE A 1 127 ? -17.854 22.593 -5.327 1.00 38.52 425 ILE A CA 1
ATOM 748 C C . ILE A 1 127 ? -16.365 22.524 -5.508 1.00 38.21 425 ILE A C 1
ATOM 749 O O . ILE A 1 127 ? -15.871 22.133 -6.572 1.00 38.92 425 ILE A O 1
ATOM 754 N N . TYR A 1 128 ? -15.642 22.842 -4.448 1.00 39.89 426 TYR A N 1
ATOM 755 C CA . TYR A 1 128 ? -14.192 22.734 -4.472 1.00 38.37 426 TYR A CA 1
ATOM 756 C C . TYR A 1 128 ? -13.709 21.500 -3.720 1.00 41.88 426 TYR A C 1
ATOM 757 O O . TYR A 1 128 ? -13.948 21.325 -2.480 1.00 39.15 426 TYR A O 1
ATOM 766 N N . ALA A 1 129 ? -13.041 20.659 -4.515 1.00 38.91 427 ALA A N 1
ATOM 767 C CA . ALA A 1 129 ? -12.418 19.424 -4.119 1.00 35.13 427 ALA A CA 1
ATOM 768 C C . ALA A 1 129 ? -10.986 19.796 -3.901 1.00 38.02 427 ALA A C 1
ATOM 769 O O . ALA A 1 129 ? -10.273 20.128 -4.858 1.00 45.33 427 ALA A O 1
ATOM 771 N N . VAL A 1 130 ? -10.548 19.732 -2.652 1.00 40.04 428 VAL A N 1
ATOM 772 C CA . VAL A 1 130 ? -9.225 20.209 -2.251 1.00 37.84 428 VAL A CA 1
ATOM 773 C C . VAL A 1 130 ? -8.380 19.111 -1.654 1.00 40.62 428 VAL A C 1
ATOM 774 O O . VAL A 1 130 ? -8.748 18.557 -0.613 1.00 46.33 428 VAL A O 1
ATOM 778 N N . GLY A 1 131 ? -7.267 18.788 -2.313 1.00 42.13 429 GLY A N 1
ATOM 779 C CA . GLY A 1 131 ? -6.250 17.863 -1.794 1.00 43.85 429 GLY A CA 1
ATOM 780 C C . GLY A 1 131 ? -6.559 16.383 -1.859 1.00 45.11 429 GLY A C 1
ATOM 781 O O . GLY A 1 131 ? -6.940 15.859 -2.911 1.00 48.98 429 GLY A O 1
ATOM 782 N N . GLY A 1 132 ? -6.358 15.699 -0.736 1.00 48.24 430 GLY A N 1
ATOM 783 C CA . GLY A 1 132 ? -6.591 14.244 -0.641 1.00 54.41 430 GLY A CA 1
ATOM 784 C C . GLY A 1 132 ? -5.390 13.429 -1.077 1.00 50.33 430 GLY A C 1
ATOM 785 O O . GLY A 1 132 ? -4.409 14.014 -1.504 1.00 51.45 430 GLY A O 1
ATOM 786 N N . SER A 1 133 ? -5.473 12.091 -0.978 1.00 52.78 431 SER A N 1
ATOM 787 C CA . SER A 1 133 ? -4.364 11.164 -1.354 1.00 52.74 431 SER A CA 1
ATOM 788 C C . SER A 1 133 ? -4.691 10.157 -2.464 1.00 51.55 431 SER A C 1
ATOM 789 O O . SER A 1 133 ? -5.863 9.909 -2.764 1.00 57.68 431 SER A O 1
ATOM 792 N N . HIS A 1 134 ? -3.668 9.612 -3.116 1.00 54.62 432 HIS A N 1
ATOM 793 C CA . HIS A 1 134 ? -3.874 8.519 -4.102 1.00 59.70 432 HIS A CA 1
ATOM 794 C C . HIS A 1 134 ? -2.748 7.533 -3.993 1.00 62.75 432 HIS A C 1
ATOM 795 O O . HIS A 1 134 ? -1.766 7.569 -4.764 1.00 68.68 432 HIS A O 1
ATOM 802 N N . GLY A 1 135 ? -2.888 6.637 -3.026 1.00 53.40 433 GLY A N 1
ATOM 803 C CA . GLY A 1 135 ? -1.801 5.748 -2.692 1.00 60.88 433 GLY A CA 1
ATOM 804 C C . GLY A 1 135 ? -0.778 6.627 -2.002 1.00 64.98 433 GLY A C 1
ATOM 805 O O . GLY A 1 135 ? -1.083 7.271 -1.012 1.00 67.61 433 GLY A O 1
ATOM 806 N N . CYS A 1 136 ? 0.428 6.689 -2.548 1.00 70.30 434 CYS A N 1
ATOM 807 C CA . CYS A 1 136 ? 1.497 7.505 -1.967 1.00 69.98 434 CYS A CA 1
ATOM 808 C C . CYS A 1 136 ? 1.440 9.011 -2.310 1.00 67.71 434 CYS A C 1
ATOM 809 O O . CYS A 1 136 ? 2.029 9.862 -1.606 1.00 56.85 434 CYS A O 1
ATOM 812 N N . ILE A 1 137 ? 0.725 9.319 -3.393 1.00 68.29 435 ILE A N 1
ATOM 813 C CA . ILE A 1 137 ? 0.591 10.683 -3.888 1.00 64.63 435 ILE A CA 1
ATOM 814 C C . ILE A 1 137 ? -0.258 11.540 -2.909 1.00 58.31 435 ILE A C 1
ATOM 815 O O . ILE A 1 137 ? -1.404 11.230 -2.591 1.00 58.42 435 ILE A O 1
ATOM 820 N N . HIS A 1 138 ? 0.357 12.588 -2.398 1.00 56.03 436 HIS A N 1
ATOM 821 C CA . HIS A 1 138 ? -0.332 13.597 -1.626 1.00 59.64 436 HIS A CA 1
ATOM 822 C C . HIS A 1 138 ? -0.544 14.773 -2.554 1.00 63.36 436 HIS A C 1
ATOM 823 O O . HIS A 1 138 ? 0.404 15.446 -2.970 1.00 72.30 436 HIS A O 1
ATOM 830 N N . HIS A 1 139 ? -1.797 15.014 -2.920 1.00 61.49 437 HIS A N 1
ATOM 831 C CA . HIS A 1 139 ? -2.150 16.121 -3.793 1.00 53.92 437 HIS A CA 1
ATOM 832 C C . HIS A 1 139 ? -2.019 17.486 -3.211 1.00 53.83 437 HIS A C 1
ATOM 833 O O . HIS A 1 139 ? -2.312 17.706 -2.034 1.00 56.49 437 HIS A O 1
ATOM 840 N N . SER A 1 140 ? -1.587 18.428 -4.044 1.00 51.56 438 SER A N 1
ATOM 841 C CA . SER A 1 140 ? -1.730 19.859 -3.714 1.00 43.68 438 SER A CA 1
ATOM 842 C C . SER A 1 140 ? -2.804 20.406 -4.649 1.00 40.61 438 SER A C 1
ATOM 843 O O . SER A 1 140 ? -3.442 21.397 -4.324 1.00 44.65 438 SER A O 1
ATOM 846 N N . SER A 1 141 ? -3.037 19.729 -5.786 1.00 44.16 439 SER A N 1
ATOM 847 C CA . SER A 1 141 ? -4.109 20.108 -6.745 1.00 45.42 439 SER A CA 1
ATOM 848 C C . SER A 1 141 ? -5.493 20.358 -6.119 1.00 44.84 439 SER A C 1
ATOM 849 O O . SER A 1 141 ? -5.838 19.771 -5.093 1.00 45.82 439 SER A O 1
ATOM 852 N N . VAL A 1 142 ? -6.261 21.248 -6.750 1.00 44.30 440 VAL A N 1
ATOM 853 C CA . VAL A 1 142 ? -7.626 21.598 -6.337 1.00 40.98 440 VAL A CA 1
ATOM 854 C C . VAL A 1 142 ? -8.475 21.568 -7.599 1.00 40.94 440 VAL A C 1
ATOM 855 O O . VAL A 1 142 ? -7.974 21.947 -8.660 1.00 42.83 440 VAL A O 1
ATOM 859 N N . GLU A 1 143 ? -9.716 21.067 -7.530 1.00 40.94 441 GLU A N 1
ATOM 860 C CA . GLU A 1 143 ? -10.625 21.174 -8.694 1.00 39.11 441 GLU A CA 1
ATOM 861 C C . GLU A 1 143 ? -12.033 21.578 -8.280 1.00 38.09 441 GLU A C 1
ATOM 862 O O . GLU A 1 143 ? -12.433 21.342 -7.146 1.00 38.91 441 GLU A O 1
ATOM 868 N N . ARG A 1 144 ? -12.762 22.160 -9.236 1.00 37.49 442 ARG A N 1
ATOM 869 C CA . ARG A 1 144 ? -14.029 22.793 -9.035 1.00 38.06 442 ARG A CA 1
ATOM 870 C C . ARG A 1 144 ? -15.077 22.100 -9.853 1.00 41.63 442 ARG A C 1
ATOM 871 O O . ARG A 1 144 ? -14.831 21.786 -11.021 1.00 49.72 442 ARG A O 1
ATOM 879 N N . TYR A 1 145 ? -16.249 21.871 -9.246 1.00 41.59 443 TYR A N 1
ATOM 880 C CA . TYR A 1 145 ? -17.354 21.154 -9.885 1.00 38.62 443 TYR A CA 1
ATOM 881 C C . TYR A 1 145 ? -18.533 22.086 -10.113 1.00 40.03 443 TYR A C 1
ATOM 882 O O . TYR A 1 145 ? -19.023 22.706 -9.150 1.00 38.32 443 TYR A O 1
ATOM 891 N N . GLU A 1 146 ? -18.971 22.196 -11.375 1.00 38.71 444 GLU A N 1
ATOM 892 C CA . GLU A 1 146 ? -20.154 22.971 -11.697 1.00 42.66 444 GLU A CA 1
ATOM 893 C C . GLU A 1 146 ? -21.323 22.045 -11.992 1.00 42.40 444 GLU A C 1
ATOM 894 O O . GLU A 1 146 ? -21.365 21.388 -13.047 1.00 47.00 444 GLU A O 1
ATOM 900 N N . PRO A 1 147 ? -22.269 21.979 -11.055 1.00 38.92 445 PR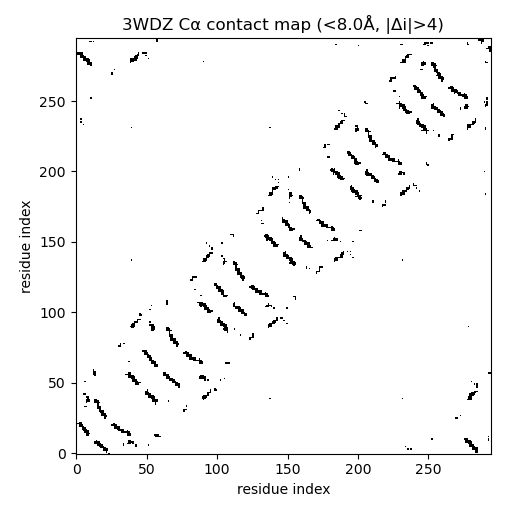O A N 1
ATOM 901 C CA . PRO A 1 147 ? -23.463 21.148 -11.170 1.00 42.76 445 PRO A CA 1
ATOM 902 C C . PRO A 1 147 ? -24.316 21.401 -12.443 1.00 46.72 445 PRO A C 1
ATOM 903 O O . PRO A 1 147 ? -24.710 20.437 -13.115 1.00 45.37 445 PRO A O 1
ATOM 907 N N . GLU A 1 148 ? -24.588 22.669 -12.763 1.00 50.95 446 GLU A N 1
ATOM 908 C CA . GLU A 1 148 ? -25.396 23.054 -13.941 1.00 55.44 446 GLU A CA 1
ATOM 909 C C . GLU A 1 148 ? -24.903 22.368 -15.229 1.00 52.75 446 GLU A C 1
ATOM 910 O O . GLU A 1 148 ? -25.655 22.276 -16.182 1.00 53.83 446 GLU A O 1
ATOM 916 N N . ARG A 1 149 ? -23.659 21.872 -15.242 1.00 51.98 447 ARG A N 1
ATOM 917 C CA . ARG A 1 149 ? -23.087 21.193 -16.413 1.00 49.70 447 ARG A CA 1
ATOM 918 C C . ARG A 1 149 ? -22.210 19.977 -16.143 1.00 51.45 447 ARG A C 1
ATOM 919 O O . ARG A 1 149 ? -21.416 19.590 -16.995 1.00 51.44 447 ARG A O 1
ATOM 927 N N . ASP A 1 150 ? -22.373 19.374 -14.962 1.00 53.61 448 ASP A N 1
ATOM 928 C CA . ASP A 1 150 ? -21.709 18.119 -14.555 1.00 45.68 448 ASP A CA 1
ATOM 929 C C . ASP A 1 150 ? -20.225 18.070 -14.958 1.00 46.90 448 ASP A C 1
ATOM 930 O O . ASP A 1 150 ? -19.765 17.156 -15.654 1.00 47.60 448 ASP A O 1
ATOM 935 N N . GLU A 1 151 ? -19.465 19.064 -14.506 1.00 50.79 449 GLU A N 1
ATOM 936 C CA . GLU A 1 151 ? -18.059 19.159 -14.913 1.00 50.05 449 GLU A CA 1
ATOM 937 C C . GLU A 1 151 ? -17.118 19.653 -13.849 1.00 44.32 449 GLU A C 1
ATOM 938 O O . GLU A 1 151 ? -17.436 20.593 -13.125 1.00 43.29 449 GLU A O 1
ATOM 944 N N . TRP A 1 152 ? -15.945 19.024 -13.837 1.00 43.48 450 TRP A N 1
ATOM 945 C CA . TRP A 1 152 ? -14.793 19.319 -12.985 1.00 47.21 450 TRP A CA 1
ATOM 946 C C . TRP A 1 152 ? -13.712 20.057 -13.748 1.00 48.97 450 TRP A C 1
ATOM 947 O O . TRP A 1 152 ? -13.369 19.656 -14.862 1.00 43.97 450 TRP A O 1
ATOM 958 N N . HIS A 1 153 ? -13.153 21.118 -13.153 1.00 53.03 451 HIS A N 1
ATOM 959 C CA . HIS A 1 153 ? -12.076 21.907 -13.794 1.00 53.93 451 HIS A CA 1
ATOM 960 C C . HIS A 1 153 ? -10.940 22.190 -12.847 1.00 53.66 451 HIS A C 1
ATOM 961 O O . HIS A 1 153 ? -11.149 22.787 -11.799 1.00 55.16 451 HIS A O 1
ATOM 968 N N . LEU A 1 154 ? -9.730 21.729 -13.183 1.00 53.03 452 LEU A N 1
ATOM 969 C CA . LEU A 1 154 ? -8.548 22.054 -12.387 1.00 48.07 452 LEU A CA 1
ATOM 970 C C . LEU A 1 154 ? -8.364 23.549 -12.250 1.00 48.73 452 LEU A C 1
ATOM 971 O O . LEU A 1 154 ? -8.420 24.311 -13.205 1.00 49.77 452 LEU A O 1
ATOM 976 N N . VAL A 1 155 ? -8.150 23.962 -11.027 1.00 45.61 453 VAL A N 1
ATOM 977 C CA . VAL A 1 155 ? -7.914 25.332 -10.746 1.00 42.59 453 VAL A CA 1
ATOM 978 C C . VAL A 1 155 ? -6.464 25.425 -10.238 1.00 43.38 453 VAL A C 1
ATOM 979 O O . VAL A 1 155 ? -5.667 24.512 -10.460 1.00 43.34 453 VAL A O 1
ATOM 983 N N . ALA A 1 156 ? -6.063 26.514 -9.616 1.00 41.33 454 ALA A N 1
ATOM 984 C CA . ALA A 1 156 ? -4.668 26.559 -9.211 1.00 46.15 454 ALA A CA 1
ATOM 985 C C . ALA A 1 156 ? -4.389 25.680 -7.961 1.00 49.70 454 ALA A C 1
ATOM 986 O O . ALA A 1 156 ? -5.148 25.715 -6.975 1.00 46.87 454 ALA A O 1
ATOM 988 N N . PRO A 1 157 ? -3.289 24.903 -7.993 1.00 51.88 455 PRO A N 1
ATOM 989 C CA . PRO A 1 157 ? -2.913 24.069 -6.847 1.00 52.92 455 PRO A CA 1
ATOM 990 C C . PRO A 1 157 ? -2.645 24.920 -5.620 1.00 52.90 455 PRO A C 1
ATOM 991 O O . PRO A 1 157 ? -2.342 26.098 -5.761 1.00 49.79 455 PRO A O 1
ATOM 995 N N . MET A 1 158 ? -2.794 24.315 -4.438 1.00 52.54 456 MET A N 1
ATOM 996 C CA . MET A 1 158 ? -2.514 24.937 -3.141 1.00 49.23 456 MET A CA 1
ATOM 997 C C . MET A 1 158 ? -1.015 25.099 -2.969 1.00 48.78 456 MET A C 1
ATOM 998 O O . MET A 1 158 ? -0.252 24.490 -3.700 1.00 48.99 456 MET A O 1
ATOM 1003 N N . LEU A 1 159 ? -0.596 25.851 -1.950 1.00 51.41 457 LEU A N 1
ATOM 1004 C CA . LEU A 1 159 ? 0.840 26.042 -1.658 1.00 51.65 457 LEU A CA 1
ATOM 1005 C C . LEU A 1 159 ? 1.497 24.783 -1.050 1.00 55.46 457 LEU A C 1
ATOM 1006 O O . LEU A 1 159 ? 2.649 24.507 -1.306 1.00 59.89 457 LEU A O 1
ATOM 1011 N N . THR A 1 160 ? 0.743 23.994 -0.295 1.00 61.96 458 THR A N 1
ATOM 1012 C CA . THR A 1 160 ? 1.250 22.750 0.276 1.00 57.57 458 THR A CA 1
ATOM 1013 C C . THR A 1 160 ? 0.389 21.582 -0.199 1.00 61.66 458 THR A C 1
ATOM 1014 O O . THR A 1 160 ? -0.813 21.763 -0.464 1.00 64.74 458 THR A O 1
ATOM 1018 N N . ARG A 1 161 ? 1.019 20.406 -0.348 1.00 61.94 459 ARG A N 1
ATOM 1019 C CA . ARG A 1 161 ? 0.320 19.120 -0.549 1.00 55.75 459 ARG A CA 1
ATOM 1020 C C . ARG A 1 161 ? -0.452 18.882 0.776 1.00 51.80 459 ARG A C 1
ATOM 1021 O O . ARG A 1 161 ? 0.089 19.135 1.862 1.00 47.80 459 ARG A O 1
ATOM 1029 N N . ARG A 1 162 ? -1.722 18.479 0.711 1.00 48.33 460 ARG A N 1
ATOM 1030 C CA . ARG A 1 162 ? -2.511 18.293 1.957 1.00 49.39 460 ARG A CA 1
ATOM 1031 C C . ARG A 1 162 ? -3.502 17.157 1.908 1.00 50.21 460 ARG A C 1
ATOM 1032 O O . ARG A 1 162 ? -4.361 17.103 1.009 1.00 48.62 460 ARG A O 1
ATOM 1040 N N . ILE A 1 163 ? -3.358 16.235 2.861 1.00 48.65 461 ILE A N 1
ATOM 1041 C CA . ILE A 1 163 ? -4.346 15.180 3.052 1.00 50.67 461 ILE A CA 1
ATOM 1042 C C . ILE A 1 163 ? -4.921 15.340 4.468 1.00 48.42 461 ILE A C 1
ATOM 1043 O O . ILE A 1 163 ? -4.271 15.935 5.322 1.00 49.88 461 ILE A O 1
ATOM 1048 N N . GLY A 1 164 ? -6.141 14.860 4.716 1.00 46.79 462 GLY A N 1
ATOM 1049 C CA . GLY A 1 164 ? -6.731 14.991 6.046 1.00 45.38 462 GLY A CA 1
ATOM 1050 C C . GLY A 1 164 ? -6.822 16.457 6.395 1.00 47.35 462 GLY A C 1
ATOM 1051 O O . GLY A 1 164 ? -6.546 16.867 7.534 1.00 48.57 462 GLY A O 1
ATOM 1052 N N . VAL A 1 165 ? -7.228 17.234 5.388 1.00 46.92 463 VAL A N 1
ATOM 1053 C CA . VAL A 1 165 ? -7.323 18.692 5.467 1.00 44.76 463 VAL A CA 1
ATOM 1054 C C . VAL A 1 165 ? -8.721 19.187 5.774 1.00 44.81 463 VAL A C 1
ATOM 1055 O O . VAL A 1 165 ? -9.653 18.779 5.137 1.00 54.00 463 VAL A O 1
ATOM 1059 N N . GLY A 1 166 ? -8.859 20.056 6.760 1.00 45.50 464 GLY A N 1
ATOM 1060 C CA . GLY A 1 166 ? -10.113 20.760 7.001 1.00 46.69 464 GLY A CA 1
ATOM 1061 C C . GLY A 1 166 ? -10.269 21.962 6.050 1.00 50.13 464 GLY A C 1
ATOM 1062 O O . GLY A 1 166 ? -9.295 22.654 5.720 1.00 53.96 464 GLY A O 1
ATOM 1063 N N . VAL A 1 167 ? -11.501 22.218 5.622 1.00 46.98 465 VAL A N 1
ATOM 1064 C CA . VAL A 1 167 ? -11.815 23.247 4.638 1.00 41.20 465 VAL A CA 1
ATOM 1065 C C . VAL A 1 167 ? -13.003 24.056 5.126 1.00 44.01 465 VAL A C 1
ATOM 1066 O O . VAL A 1 167 ? -13.952 23.507 5.707 1.00 46.24 465 VAL A O 1
ATOM 1070 N N . ALA A 1 168 ? -12.935 25.363 4.875 1.00 40.85 466 ALA A N 1
ATOM 1071 C CA . ALA A 1 168 ? -13.900 26.293 5.366 1.00 38.98 466 ALA A CA 1
ATOM 1072 C C . ALA A 1 168 ? -14.001 27.452 4.423 1.00 41.51 466 ALA A C 1
ATOM 1073 O O . ALA A 1 168 ? -12.983 27.999 3.954 1.00 43.83 466 ALA A O 1
ATOM 1075 N N . VAL A 1 169 ? -15.236 27.876 4.205 1.00 37.15 467 VAL A N 1
ATOM 1076 C CA . VAL A 1 169 ? -15.512 28.933 3.295 1.00 36.65 467 VAL A CA 1
ATOM 1077 C C . VAL A 1 169 ? -15.899 30.187 4.076 1.00 39.84 467 VAL A C 1
ATOM 1078 O O . VAL A 1 169 ? -16.853 30.184 4.862 1.00 38.12 467 VAL A O 1
ATOM 1082 N N . LEU A 1 170 ? -15.167 31.275 3.850 1.00 42.48 468 LEU A N 1
ATOM 1083 C CA . LEU A 1 170 ? -15.516 32.561 4.520 1.00 43.93 468 LEU A CA 1
ATOM 1084 C C . LEU A 1 170 ? -15.356 33.781 3.602 1.00 38.04 468 LEU A C 1
ATOM 1085 O O . LEU A 1 170 ? -14.366 33.880 2.869 1.00 36.51 468 LEU A O 1
ATOM 1090 N N . ASN A 1 171 ? -16.332 34.689 3.650 1.00 38.04 469 ASN A N 1
ATOM 1091 C CA . ASN A 1 171 ? -16.348 35.886 2.785 1.00 40.91 469 ASN A CA 1
ATOM 1092 C C . ASN A 1 171 ? -15.961 35.502 1.369 1.00 42.27 469 ASN A C 1
ATOM 1093 O O . ASN A 1 171 ? -15.040 36.090 0.790 1.00 48.55 469 ASN A O 1
ATOM 1098 N N . ARG A 1 172 ? -16.584 34.454 0.845 1.00 39.05 470 ARG A N 1
ATOM 1099 C CA . ARG A 1 172 ? -16.368 34.064 -0.538 1.00 37.99 470 ARG A CA 1
ATOM 1100 C C . ARG A 1 172 ? -14.912 33.665 -0.815 1.00 38.29 470 ARG A C 1
ATOM 1101 O O . ARG A 1 172 ? -14.472 33.625 -1.967 1.00 37.79 470 ARG A O 1
ATOM 1109 N N . LEU A 1 173 ? -14.161 33.397 0.249 1.00 37.83 471 LEU A N 1
ATOM 1110 C CA . LEU A 1 173 ? -12.836 32.758 0.107 1.00 39.55 471 LEU A CA 1
ATOM 1111 C C . LEU A 1 173 ? -12.822 31.376 0.812 1.00 39.84 471 LEU A C 1
ATOM 1112 O O . LEU A 1 173 ? -13.574 31.133 1.792 1.00 41.09 471 LEU A O 1
ATOM 1117 N N . LEU A 1 174 ? -11.954 30.503 0.313 1.00 38.05 472 LEU A N 1
ATOM 1118 C CA . LEU A 1 174 ? -11.755 29.149 0.796 1.00 41.41 472 LEU A CA 1
ATOM 1119 C C . LEU A 1 174 ? -10.460 28.996 1.610 1.00 41.94 472 LEU A C 1
ATOM 1120 O O . LEU A 1 174 ? -9.375 29.271 1.113 1.00 42.22 472 LEU A O 1
ATOM 1125 N N . TYR A 1 175 ? -10.584 28.546 2.852 1.00 42.75 473 TYR A N 1
ATOM 1126 C CA . TYR A 1 175 ? -9.427 28.318 3.731 1.00 44.81 473 TYR A CA 1
ATOM 1127 C C . TYR A 1 175 ? -9.096 26.819 3.796 1.00 44.87 473 TYR A C 1
ATOM 1128 O O . TYR A 1 175 ? -9.993 25.978 4.018 1.00 45.95 473 TYR A O 1
ATOM 1137 N N . ALA A 1 176 ? -7.841 26.468 3.524 1.00 39.61 474 ALA A N 1
ATOM 1138 C CA . ALA A 1 176 ? -7.388 25.084 3.699 1.00 38.82 474 ALA A CA 1
ATOM 1139 C C . ALA A 1 176 ? -6.643 24.997 5.053 1.00 45.06 474 ALA A C 1
ATOM 1140 O O . ALA A 1 176 ? -5.689 25.740 5.289 1.00 51.83 474 ALA A O 1
ATOM 1142 N N . VAL A 1 177 ? -7.063 24.131 5.964 1.00 41.58 475 VAL A N 1
ATOM 1143 C CA . VAL A 1 177 ? -6.410 24.158 7.264 1.00 42.22 475 VAL A CA 1
ATOM 1144 C C . VAL A 1 177 ? -5.835 22.820 7.661 1.00 45.43 475 VAL A C 1
ATOM 1145 O O . VAL A 1 177 ? -6.480 21.790 7.500 1.00 48.40 475 VAL A O 1
ATOM 1149 N N . GLY A 1 178 ? -4.611 22.829 8.166 1.00 45.79 476 GLY A N 1
ATOM 1150 C CA . GLY A 1 178 ? -3.995 21.601 8.662 1.00 44.66 476 GLY A CA 1
ATOM 1151 C C . GLY A 1 178 ? -3.739 20.531 7.640 1.00 40.84 476 GLY A C 1
ATOM 1152 O O . GLY A 1 178 ? -3.632 20.839 6.457 1.00 41.55 476 GLY A O 1
ATOM 1153 N N . GLY A 1 179 ? -3.636 19.274 8.101 1.00 40.74 477 GLY A N 1
ATOM 1154 C CA . GLY A 1 179 ? -3.440 18.119 7.188 1.00 38.79 477 GLY A CA 1
ATOM 1155 C C . GLY A 1 179 ? -2.119 17.393 7.348 1.00 41.02 477 GLY A C 1
ATOM 1156 O O . GLY A 1 179 ? -1.538 17.385 8.431 1.00 44.81 477 GLY A O 1
ATOM 1157 N N . PHE A 1 180 ? -1.619 16.821 6.264 1.00 39.62 478 PHE A N 1
ATOM 1158 C CA . PHE A 1 180 ? -0.400 16.053 6.273 1.00 46.87 478 PHE A CA 1
ATOM 1159 C C . PHE A 1 180 ? 0.152 16.177 4.865 1.00 52.84 478 PHE A C 1
ATOM 1160 O O . PHE A 1 180 ? -0.599 16.033 3.904 1.00 59.53 478 PHE A O 1
ATOM 1168 N N . ASP A 1 181 ? 1.454 16.441 4.735 1.00 59.50 479 ASP A N 1
ATOM 1169 C CA . ASP A 1 181 ? 2.047 16.732 3.420 1.00 64.59 479 ASP A CA 1
ATOM 1170 C C . ASP A 1 181 ? 2.754 15.571 2.740 1.00 60.29 479 ASP A C 1
ATOM 1171 O O . ASP A 1 181 ? 3.254 15.715 1.622 1.00 58.73 479 ASP A O 1
ATOM 1176 N N . GLY A 1 182 ? 2.791 14.430 3.406 1.00 61.47 480 GLY A N 1
ATOM 1177 C CA . GLY A 1 182 ? 3.478 13.266 2.848 1.00 67.44 480 GLY A CA 1
ATOM 1178 C C . GLY A 1 182 ? 4.761 13.029 3.608 1.00 73.63 480 GLY A C 1
ATOM 1179 O O . GLY A 1 182 ? 5.552 12.161 3.247 1.00 80.58 480 GLY A O 1
ATOM 1180 N N . THR A 1 183 ? 4.959 13.827 4.657 1.00 69.66 481 THR A N 1
ATOM 1181 C CA . THR A 1 183 ? 6.136 13.784 5.506 1.00 63.50 481 THR A CA 1
ATOM 1182 C C . THR A 1 183 ? 5.697 14.368 6.831 1.00 63.49 481 THR A C 1
ATOM 1183 O O . THR A 1 183 ? 5.796 13.703 7.855 1.00 64.56 481 THR A O 1
ATOM 1187 N N . ASN A 1 184 ? 5.187 15.592 6.846 1.00 53.49 482 ASN A N 1
ATOM 1188 C CA . ASN A 1 184 ? 4.772 16.100 8.148 1.00 60.04 482 ASN A CA 1
ATOM 1189 C C . ASN A 1 184 ? 3.286 16.382 8.343 1.00 59.33 482 ASN A C 1
ATOM 1190 O O . ASN A 1 184 ? 2.543 16.684 7.413 1.00 56.91 482 ASN A O 1
ATOM 1195 N N . ARG A 1 185 ? 2.873 16.240 9.586 1.00 55.87 483 ARG A N 1
ATOM 1196 C CA . ARG A 1 185 ? 1.557 16.593 9.984 1.00 58.67 483 ARG A CA 1
ATOM 1197 C C . ARG A 1 185 ? 1.651 18.078 10.170 1.00 63.84 483 ARG A C 1
ATOM 1198 O O . ARG A 1 185 ? 2.532 18.573 10.875 1.00 72.25 483 ARG A O 1
ATOM 1206 N N . LEU A 1 186 ? 0.726 18.779 9.527 1.00 60.29 484 LEU A N 1
ATOM 1207 C CA . LEU A 1 186 ? 0.753 20.221 9.433 1.00 55.52 484 LEU A CA 1
ATOM 1208 C C . LEU A 1 186 ? -0.066 21.016 10.446 1.00 52.49 484 LEU A C 1
ATOM 1209 O O . LEU A 1 186 ? -0.977 20.495 11.105 1.00 52.37 484 LEU A O 1
ATOM 1214 N N . ASN A 1 187 ? 0.306 22.285 10.574 1.00 50.97 485 ASN A N 1
ATOM 1215 C CA . ASN A 1 187 ? -0.394 23.246 11.425 1.00 47.27 485 ASN A CA 1
ATOM 1216 C C . ASN A 1 187 ? -0.585 24.527 10.588 1.00 44.13 485 ASN A C 1
ATOM 1217 O O . ASN A 1 187 ? -1.209 25.510 11.014 1.00 41.46 485 ASN A O 1
ATOM 1222 N N . SER A 1 188 ? -0.023 24.490 9.383 1.00 45.32 486 SER A N 1
ATOM 1223 C CA . SER A 1 188 ? -0.125 25.601 8.458 1.00 53.20 486 SER A CA 1
ATOM 1224 C C . SER A 1 188 ? -1.553 25.711 7.874 1.00 59.43 486 SER A C 1
ATOM 1225 O O . SER A 1 188 ? -2.370 24.792 7.996 1.00 58.35 486 SER A O 1
ATOM 1228 N N . ALA A 1 189 ? -1.849 26.861 7.281 1.00 55.87 487 ALA A N 1
ATOM 1229 C CA . ALA A 1 189 ? -3.124 27.086 6.660 1.00 50.54 487 ALA A CA 1
ATOM 1230 C C . ALA A 1 189 ? -2.995 28.072 5.484 1.00 55.09 487 ALA A C 1
ATOM 1231 O O . ALA A 1 189 ? -2.193 29.021 5.526 1.00 56.50 487 ALA A O 1
ATOM 1233 N N . GLU A 1 190 ? -3.762 27.807 4.420 1.00 50.48 488 GLU A N 1
ATOM 1234 C CA . GLU A 1 190 ? -3.827 28.696 3.259 1.00 46.26 488 GLU A CA 1
ATOM 1235 C C . GLU A 1 190 ? -5.235 29.185 2.933 1.00 45.93 488 GLU A C 1
ATOM 1236 O O . GLU A 1 190 ? -6.229 28.635 3.436 1.00 39.71 488 GLU A O 1
ATOM 1242 N N . CYS A 1 191 ? -5.284 30.257 2.124 1.00 45.67 489 CYS A N 1
ATOM 1243 C CA . CYS A 1 191 ? -6.514 30.927 1.698 1.00 39.25 489 CYS A CA 1
ATOM 1244 C C . CYS A 1 191 ? -6.526 31.037 0.193 1.00 39.15 489 CYS A C 1
ATOM 1245 O O . CYS A 1 191 ? -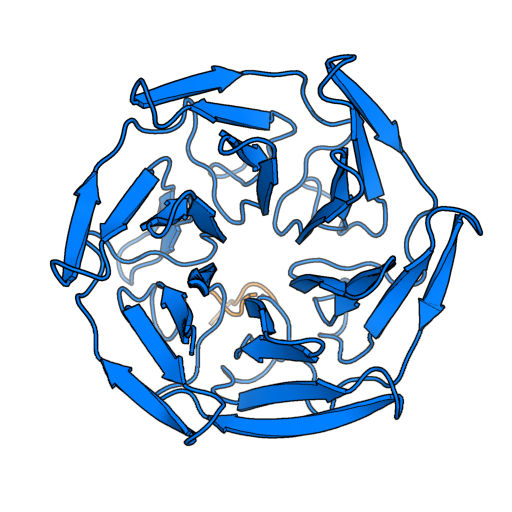5.575 31.534 -0.392 1.00 42.75 489 CYS A O 1
ATOM 1248 N N . TYR A 1 192 ? -7.577 30.538 -0.438 1.00 38.87 490 TYR A N 1
ATOM 1249 C CA . TYR A 1 192 ? -7.744 30.657 -1.893 1.00 39.08 490 TYR A CA 1
ATOM 1250 C C . TYR A 1 192 ? -8.654 31.839 -2.246 1.00 40.54 490 TYR A C 1
ATOM 1251 O O . TYR A 1 192 ? -9.670 32.117 -1.531 1.00 34.71 490 TYR A O 1
ATOM 1260 N N . TYR A 1 193 ? -8.265 32.516 -3.340 1.00 37.46 491 TYR A N 1
ATOM 1261 C CA . TYR A 1 193 ? -8.920 33.705 -3.860 1.00 36.09 491 TYR A CA 1
ATOM 1262 C C . TYR A 1 193 ? -9.421 33.304 -5.254 1.00 41.40 491 TYR A C 1
ATOM 1263 O O . TYR A 1 193 ? -8.634 33.300 -6.211 1.00 42.90 491 TYR A O 1
ATOM 1272 N N . PRO A 1 194 ? -10.717 32.931 -5.381 1.00 41.02 492 PRO A N 1
ATOM 1273 C CA . PRO A 1 194 ? -11.282 32.433 -6.647 1.00 42.03 492 PRO A CA 1
ATOM 1274 C C . PRO A 1 194 ? -11.344 33.455 -7.769 1.00 47.68 492 PRO A C 1
ATOM 1275 O O . PRO A 1 194 ? -11.234 33.080 -8.956 1.00 51.57 492 PRO A O 1
ATOM 1279 N N . GLU A 1 195 ? -11.546 34.725 -7.422 1.00 48.56 493 GLU A N 1
ATOM 1280 C CA . GLU A 1 195 ? -11.587 35.763 -8.457 1.00 48.10 493 GLU A CA 1
ATOM 1281 C C . GLU A 1 195 ? -10.209 35.982 -9.070 1.00 47.60 493 GLU A C 1
ATOM 1282 O O . GLU A 1 195 ? -10.102 36.287 -10.239 1.00 49.47 493 GLU A O 1
ATOM 1288 N N . ARG A 1 196 ? -9.166 35.807 -8.255 1.00 52.43 494 ARG A N 1
ATOM 1289 C CA . ARG A 1 196 ? -7.751 35.921 -8.654 1.00 46.35 494 ARG A CA 1
ATOM 1290 C C . ARG A 1 196 ? -7.067 34.567 -9.000 1.00 49.02 494 ARG A C 1
ATOM 1291 O O . ARG A 1 196 ? -5.943 34.541 -9.536 1.00 47.21 494 ARG A O 1
ATOM 1299 N N . ASN A 1 197 ? -7.742 33.463 -8.656 1.00 50.21 495 ASN A N 1
ATOM 1300 C CA . ASN A 1 197 ? -7.253 32.085 -8.825 1.00 43.60 495 ASN A CA 1
ATOM 1301 C C . ASN A 1 197 ? -5.859 31.902 -8.244 1.00 42.63 495 ASN A C 1
ATOM 1302 O O . ASN A 1 197 ? -4.950 31.428 -8.917 1.00 44.64 495 ASN A O 1
ATOM 1307 N N . GLU A 1 198 ? -5.682 32.284 -6.987 1.00 41.97 496 GLU A N 1
ATOM 1308 C CA . GLU A 1 198 ? -4.375 32.151 -6.352 1.00 47.99 496 GLU A CA 1
ATOM 1309 C C . GLU A 1 198 ? -4.542 31.829 -4.864 1.00 49.44 496 GLU A C 1
ATOM 1310 O O . GLU A 1 198 ? -5.590 32.121 -4.294 1.00 50.97 496 GLU A O 1
ATOM 1316 N N . TRP A 1 199 ? -3.485 31.279 -4.250 1.00 52.07 497 TRP A N 1
ATOM 1317 C CA . TRP A 1 199 ? -3.436 30.875 -2.807 1.00 49.59 497 TRP A CA 1
ATOM 1318 C C . TRP A 1 199 ? -2.474 31.691 -1.988 1.00 48.26 497 TRP A C 1
ATOM 1319 O O . TRP A 1 199 ? -1.439 32.086 -2.480 1.00 49.84 497 TRP A O 1
ATOM 1330 N N . ARG A 1 200 ? -2.772 31.931 -0.717 1.00 52.29 498 ARG A N 1
ATOM 1331 C CA . ARG A 1 200 ? -1.820 32.608 0.172 1.00 51.02 498 ARG A CA 1
ATOM 1332 C C . ARG A 1 200 ? -1.778 31.943 1.535 1.00 57.24 498 ARG A C 1
ATOM 1333 O O . ARG A 1 200 ? -2.823 31.621 2.116 1.00 58.83 498 ARG A O 1
ATOM 1341 N N . MET A 1 201 ? -0.579 31.742 2.071 1.00 62.65 499 MET A N 1
ATOM 1342 C CA . MET A 1 201 ? -0.462 31.222 3.422 1.00 54.40 499 MET A CA 1
ATOM 1343 C C . MET A 1 201 ? -1.052 32.269 4.354 1.00 54.76 499 MET A C 1
ATOM 1344 O O . MET A 1 201 ? -1.099 33.441 3.980 1.00 58.96 499 MET A O 1
ATOM 1349 N N . ILE A 1 202 ? -1.528 31.840 5.531 1.00 51.80 500 ILE A N 1
ATOM 1350 C CA . ILE A 1 202 ? -1.968 32.724 6.644 1.00 48.68 500 ILE A CA 1
ATOM 1351 C C . ILE A 1 202 ? -1.280 32.224 7.933 1.00 48.92 500 ILE A C 1
ATOM 1352 O O . ILE A 1 202 ? -0.551 31.218 7.884 1.00 45.42 500 ILE A O 1
ATOM 1357 N N . THR A 1 203 ? -1.495 32.916 9.063 1.00 45.19 501 THR A N 1
ATOM 1358 C CA . THR A 1 203 ? -0.950 32.506 10.348 1.00 45.19 501 THR A CA 1
ATOM 1359 C C . THR A 1 203 ? -1.170 30.986 10.558 1.00 54.37 501 THR A C 1
ATOM 1360 O O . THR A 1 203 ? -2.279 30.478 10.359 1.00 50.38 501 THR A O 1
ATOM 1364 N N . PRO A 1 204 ? -0.124 30.254 10.990 1.00 61.39 502 PRO A N 1
ATOM 1365 C CA . PRO A 1 204 ? -0.317 28.840 11.327 1.00 54.99 502 PRO A CA 1
ATOM 1366 C C . PRO A 1 204 ? -1.126 28.688 12.601 1.00 51.70 502 PRO A C 1
ATOM 1367 O O . PRO A 1 204 ? -1.214 29.621 13.393 1.00 50.53 502 PRO A O 1
ATOM 1371 N N . MET A 1 205 ? -1.706 27.513 12.792 1.00 50.74 503 MET A N 1
ATOM 1372 C CA . MET A 1 205 ? -2.410 27.198 14.038 1.00 52.92 503 MET A CA 1
ATOM 1373 C C . MET A 1 205 ? -1.418 27.038 15.195 1.00 52.25 503 MET A C 1
ATOM 1374 O O . MET A 1 205 ? -0.255 26.661 14.992 1.00 47.84 503 MET A O 1
ATOM 1379 N N . ASN A 1 206 ? -1.913 27.268 16.407 1.00 51.48 504 ASN A N 1
ATOM 1380 C CA . ASN A 1 206 ? -1.179 26.989 17.635 1.00 55.28 504 ASN A CA 1
ATOM 1381 C C . ASN A 1 206 ? -0.681 25.538 17.650 1.00 59.75 504 ASN A C 1
ATOM 1382 O O . ASN A 1 206 ? 0.524 25.255 17.795 1.00 60.89 504 ASN A O 1
ATOM 1387 N N . THR A 1 207 ? -1.647 24.644 17.448 1.00 61.58 505 THR A N 1
ATOM 1388 C CA . THR A 1 207 ? -1.485 23.206 17.470 1.00 57.89 505 THR A CA 1
ATOM 1389 C C . THR A 1 207 ? -1.405 22.605 16.066 1.00 56.00 505 THR A C 1
ATOM 1390 O O . THR A 1 207 ? -2.070 23.064 15.165 1.00 64.73 505 THR A O 1
ATOM 1394 N N . ILE A 1 208 ? -0.571 21.590 15.883 1.00 53.50 506 ILE A N 1
ATOM 1395 C CA . ILE A 1 208 ? -0.488 20.854 14.617 1.00 53.56 506 ILE A CA 1
ATOM 1396 C C . ILE A 1 208 ? -1.718 19.926 14.527 1.00 59.51 506 ILE A C 1
ATOM 1397 O O . ILE A 1 208 ? -2.086 19.277 15.522 1.00 59.49 506 ILE A O 1
ATOM 1402 N N . ARG A 1 209 ? -2.357 19.841 13.360 1.00 56.50 507 ARG A N 1
ATOM 1403 C CA . ARG A 1 209 ? -3.589 19.025 13.267 1.00 53.99 507 ARG A CA 1
ATOM 1404 C C . ARG A 1 209 ? -3.847 18.264 11.955 1.00 51.63 507 ARG A C 1
ATOM 1405 O O . ARG A 1 209 ? -4.069 18.848 10.883 1.00 55.73 507 ARG A O 1
ATOM 1413 N N . SER A 1 210 ? -3.826 16.946 12.071 1.00 50.88 508 SER A N 1
ATOM 1414 C CA . SER A 1 210 ? -4.244 16.054 11.003 1.00 52.32 508 SER A CA 1
ATOM 1415 C C . SER A 1 210 ? -5.654 15.466 11.364 1.00 52.30 508 SER A C 1
ATOM 1416 O O . SER A 1 210 ? -5.920 15.092 12.534 1.00 44.63 508 SER A O 1
ATOM 1419 N N . GLY A 1 211 ? -6.571 15.445 10.391 1.00 47.73 509 GLY A N 1
ATOM 1420 C CA . GLY A 1 211 ? -7.924 14.919 10.631 1.00 38.17 509 GLY A CA 1
ATOM 1421 C C . GLY A 1 211 ? -8.734 15.730 11.634 1.00 37.71 509 GLY A C 1
ATOM 1422 O O . GLY A 1 211 ? -9.547 15.189 12.390 1.00 38.46 509 GLY A O 1
ATOM 1423 N N . ALA A 1 212 ? -8.518 17.040 11.645 1.00 37.54 510 ALA A N 1
ATOM 1424 C CA . ALA A 1 212 ? -9.372 17.964 12.403 1.00 36.08 510 ALA A CA 1
ATOM 1425 C C . ALA A 1 212 ? -10.694 18.173 11.662 1.00 34.47 510 ALA A C 1
ATOM 1426 O O . ALA A 1 212 ? -10.814 17.826 10.476 1.00 28.54 510 ALA A O 1
ATOM 1428 N N . GLY A 1 213 ? -11.680 18.739 12.359 1.00 31.64 511 GLY A N 1
ATOM 1429 C CA . GLY A 1 213 ? -12.890 19.156 11.685 1.00 36.46 511 GLY A CA 1
ATOM 1430 C C . GLY A 1 213 ? -12.754 20.668 11.550 1.00 43.46 511 GLY A C 1
ATOM 1431 O O . GLY A 1 213 ? -12.320 21.339 12.499 1.00 39.94 511 GLY A O 1
ATOM 1432 N N . VAL A 1 214 ? -13.091 21.208 10.378 1.00 44.41 512 VAL A N 1
ATOM 1433 C CA . VAL A 1 214 ? -12.995 22.645 10.135 1.00 43.19 512 VAL A CA 1
ATOM 1434 C C . VAL A 1 214 ? -14.301 23.188 9.598 1.00 44.70 512 VAL A C 1
ATOM 1435 O O . VAL A 1 214 ? -14.844 22.661 8.639 1.00 53.03 512 VAL A O 1
ATOM 1439 N N . CYS A 1 215 ? -14.800 24.243 10.226 1.00 45.98 513 CYS A N 1
ATOM 1440 C CA . CYS A 1 215 ? -16.055 24.873 9.821 1.00 44.50 513 CYS A CA 1
ATOM 1441 C C . CYS A 1 215 ? -16.013 26.417 10.050 1.00 45.75 513 CYS A C 1
ATOM 1442 O O . CYS A 1 215 ? -14.984 26.981 10.436 1.00 44.62 513 CYS A O 1
ATOM 1445 N N . VAL A 1 216 ? -17.145 27.080 9.846 1.00 43.61 514 VAL A N 1
ATOM 1446 C CA . VAL A 1 216 ? -17.252 28.521 10.014 1.00 45.23 514 VAL A CA 1
ATOM 1447 C C . VAL A 1 216 ? -18.455 28.863 10.859 1.00 44.35 514 VAL A C 1
ATOM 1448 O O . VAL A 1 216 ? -19.581 28.595 10.473 1.00 45.68 514 VAL A O 1
ATOM 1452 N N . LEU A 1 217 ? -18.213 29.466 12.003 1.00 46.74 515 LEU A N 1
ATOM 1453 C CA . LEU A 1 217 ? -19.280 29.900 12.857 1.00 50.39 515 LEU A CA 1
ATOM 1454 C C . LEU A 1 217 ? -19.027 31.374 13.107 1.00 58.42 515 LEU A C 1
ATOM 1455 O O . LEU A 1 217 ? -17.876 31.779 13.361 1.00 65.16 515 LEU A O 1
ATOM 1460 N N . HIS A 1 218 ? -20.105 32.160 13.035 1.00 60.91 516 HIS A N 1
ATOM 1461 C CA . HIS A 1 218 ? -20.056 33.623 13.111 1.00 63.82 516 HIS A CA 1
ATOM 1462 C C . HIS A 1 218 ? -19.036 34.148 12.146 1.00 68.81 516 HIS A C 1
ATOM 1463 O O . HIS A 1 218 ? -19.168 33.880 10.936 1.00 75.42 516 HIS A O 1
ATOM 1470 N N . ASN A 1 219 ? -17.998 34.843 12.567 1.00 61.61 517 ASN A N 1
ATOM 1471 C CA . ASN A 1 219 ? -17.088 35.242 11.498 1.00 60.91 517 ASN A CA 1
ATOM 1472 C C . ASN A 1 219 ? -15.728 34.588 11.621 1.00 56.69 517 ASN A C 1
ATOM 1473 O O . ASN A 1 219 ? -14.748 35.142 11.166 1.00 56.51 517 ASN A O 1
ATOM 1478 N N . CYS A 1 220 ? -15.664 33.394 12.213 1.00 61.01 518 CYS A N 1
ATOM 1479 C CA . CYS A 1 220 ? -14.362 32.739 12.442 1.00 59.00 518 CYS A CA 1
ATOM 1480 C C . CYS A 1 220 ? -14.282 31.311 11.955 1.00 56.01 518 CYS A C 1
ATOM 1481 O O . CYS A 1 220 ? -15.281 30.588 11.977 1.00 60.47 518 CYS A O 1
ATOM 1484 N N . ILE A 1 221 ? -13.073 30.908 11.564 1.00 49.93 519 ILE A N 1
ATOM 1485 C CA . ILE A 1 221 ? -12.774 29.532 11.173 1.00 48.62 519 ILE A CA 1
ATOM 1486 C C . ILE A 1 221 ? -12.449 28.734 12.440 1.00 50.54 519 ILE A C 1
ATOM 1487 O O . ILE A 1 221 ? -11.594 29.145 13.222 1.00 54.20 519 ILE A O 1
ATOM 1492 N N . TYR A 1 222 ? -13.138 27.623 12.667 1.00 45.81 520 TYR A N 1
ATOM 1493 C CA . TYR A 1 222 ? -12.819 26.741 13.785 1.00 41.80 520 TYR A CA 1
ATOM 1494 C C . TYR A 1 222 ? -12.083 25.495 13.344 1.00 40.57 520 TYR A C 1
ATOM 1495 O O . TYR A 1 222 ? -12.276 24.990 12.237 1.00 45.22 520 TYR A O 1
ATOM 1504 N N . ALA A 1 223 ? -11.209 25.011 14.209 1.00 41.04 521 ALA A N 1
ATOM 1505 C CA . ALA A 1 223 ? -10.563 23.730 13.976 1.00 42.04 521 ALA A CA 1
ATOM 1506 C C . ALA A 1 223 ? -10.549 22.963 15.294 1.00 41.38 521 ALA A C 1
ATOM 1507 O O . ALA A 1 223 ? -10.032 23.408 16.305 1.00 46.46 521 ALA A O 1
ATOM 1509 N N . ALA A 1 224 ? -11.195 21.815 15.276 1.00 43.69 522 ALA A N 1
ATOM 1510 C CA . ALA A 1 224 ? -11.416 21.034 16.472 1.00 40.08 522 ALA A CA 1
ATOM 1511 C C . ALA A 1 224 ? -10.808 19.652 16.282 1.00 40.34 522 ALA A C 1
ATOM 1512 O O . ALA A 1 224 ? -10.901 19.082 15.205 1.00 39.08 522 ALA A O 1
ATOM 1514 N N . GLY A 1 225 ? -10.132 19.164 17.333 1.00 48.33 523 GLY A N 1
ATOM 1515 C CA . GLY A 1 225 ? -9.528 17.831 17.384 1.00 42.14 523 GLY A CA 1
ATOM 1516 C C . GLY A 1 225 ? -8.498 17.644 16.309 1.00 44.52 523 GLY A C 1
ATOM 1517 O O . GLY A 1 225 ? -7.868 18.617 15.856 1.00 48.16 523 GLY A O 1
ATOM 1518 N N . GLY A 1 226 ? -8.370 16.395 15.874 1.00 43.04 524 GLY A N 1
ATOM 1519 C CA . GLY A 1 226 ? -7.362 15.980 14.921 1.00 41.72 524 GLY A CA 1
ATOM 1520 C C . GLY A 1 226 ? -6.348 15.205 15.746 1.00 48.66 524 GLY A C 1
ATOM 1521 O O . GLY A 1 226 ? -6.569 14.928 16.933 1.00 50.81 524 GLY A O 1
ATOM 1522 N N . TYR A 1 227 ? -5.234 14.872 15.111 1.00 53.56 525 TYR A N 1
ATOM 1523 C CA . TYR A 1 227 ? -4.132 14.149 15.713 1.00 53.96 525 TYR A CA 1
ATOM 1524 C C . TYR A 1 227 ? -2.893 15.032 15.472 1.00 58.83 525 TYR A C 1
ATOM 1525 O O . TYR A 1 227 ? -2.641 15.429 14.328 1.00 56.17 525 TYR A O 1
ATOM 1534 N N . ASP A 1 228 ? -2.133 15.335 16.532 1.00 57.18 526 ASP A N 1
ATOM 1535 C CA . ASP A 1 228 ? -0.922 16.187 16.430 1.00 60.25 526 ASP A CA 1
ATOM 1536 C C . ASP A 1 228 ? 0.431 15.474 16.207 1.00 58.19 526 ASP A C 1
ATOM 1537 O O . ASP A 1 228 ? 1.459 16.100 16.378 1.00 58.91 526 ASP A O 1
ATOM 1542 N N . GLY A 1 229 ? 0.430 14.191 15.845 1.00 60.87 527 GLY A N 1
ATOM 1543 C CA . GLY A 1 229 ? 1.664 13.406 15.683 1.00 57.91 527 GLY A CA 1
ATOM 1544 C C . GLY A 1 229 ? 1.956 12.543 16.908 1.00 60.83 527 GLY A C 1
ATOM 1545 O O . GLY A 1 229 ? 2.728 11.575 16.821 1.00 63.70 527 GLY A O 1
ATOM 1546 N N . GLN A 1 230 ? 1.336 12.884 18.041 1.00 56.24 528 GLN A N 1
ATOM 1547 C CA . GLN A 1 230 ? 1.511 12.143 19.304 1.00 68.58 528 GLN A CA 1
ATOM 1548 C C . GLN A 1 230 ? 0.153 11.696 19.915 1.00 71.27 528 GLN A C 1
ATOM 1549 O O . GLN A 1 230 ? -0.088 10.495 20.073 1.00 76.42 528 GLN A O 1
ATOM 1555 N N . ASP A 1 231 ? -0.722 12.657 20.227 1.00 64.92 529 ASP A N 1
ATOM 1556 C CA . ASP A 1 231 ? -2.037 12.406 20.848 1.00 64.50 529 ASP A CA 1
ATOM 1557 C C . ASP A 1 231 ? -3.242 12.931 20.014 1.00 66.49 529 ASP A C 1
ATOM 1558 O O . ASP A 1 231 ? -3.132 13.946 19.322 1.00 66.70 529 ASP A O 1
ATOM 1563 N N . GLN A 1 232 ? -4.393 12.256 20.117 1.00 56.78 530 GLN A N 1
ATOM 1564 C CA . GLN A 1 232 ? -5.630 12.703 19.486 1.00 49.38 530 GLN A CA 1
ATOM 1565 C C . GLN A 1 232 ? -6.209 13.790 20.367 1.00 49.89 530 GLN A C 1
ATOM 1566 O O . GLN A 1 232 ? -6.376 13.598 21.589 1.00 52.10 530 GLN A O 1
ATOM 1572 N N . LEU A 1 233 ? -6.537 14.925 19.751 1.00 45.45 531 LEU A N 1
ATOM 1573 C CA . LEU A 1 233 ? -6.847 16.150 20.498 1.00 45.50 531 LEU A CA 1
ATOM 1574 C C . LEU A 1 233 ? -8.275 16.406 20.875 1.00 43.11 531 LEU A C 1
ATOM 1575 O O . LEU A 1 233 ? -9.184 15.932 20.199 1.00 49.39 531 LEU A O 1
ATOM 1580 N N . ASN A 1 234 ? -8.482 17.192 21.923 1.00 42.21 532 ASN A N 1
ATOM 1581 C CA . ASN A 1 234 ? -9.845 17.622 22.274 1.00 45.87 532 ASN A CA 1
ATOM 1582 C C . ASN A 1 234 ? -9.982 19.141 22.207 1.00 43.06 532 ASN A C 1
ATOM 1583 O O . ASN A 1 234 ? -11.077 19.675 22.401 1.00 40.28 532 ASN A O 1
ATOM 1588 N N . SER A 1 235 ? -8.864 19.814 21.920 1.00 45.07 533 SER A N 1
ATOM 1589 C CA . SER A 1 235 ? -8.792 21.302 21.860 1.00 45.24 533 SER A CA 1
ATOM 1590 C C . SER A 1 235 ? -9.427 21.903 20.603 1.00 44.53 533 SER A C 1
ATOM 1591 O O . SER A 1 235 ? -9.429 21.322 19.499 1.00 37.77 533 SER A O 1
ATOM 1594 N N . VAL A 1 236 ? -9.940 23.103 20.793 1.00 51.82 534 VAL A N 1
ATOM 1595 C CA . VAL A 1 236 ? -10.579 23.827 19.725 1.00 53.54 534 VAL A CA 1
ATOM 1596 C C . VAL A 1 236 ? -10.095 25.278 19.649 1.00 56.21 534 VAL A C 1
ATOM 1597 O O . VAL A 1 236 ? -10.304 26.088 20.575 1.00 53.00 534 VAL A O 1
ATOM 1601 N N . GLU A 1 237 ? -9.445 25.590 18.530 1.00 57.54 535 GLU A N 1
ATOM 1602 C CA . GLU A 1 237 ? -9.019 26.961 18.220 1.00 59.71 535 GLU A CA 1
ATOM 1603 C C . GLU A 1 237 ? -9.776 27.609 17.040 1.00 62.45 535 GLU A C 1
ATOM 1604 O O . GLU A 1 237 ? -10.230 26.920 16.113 1.00 58.53 535 GLU A O 1
ATOM 1610 N N . ARG A 1 238 ? -9.913 28.934 17.095 1.00 56.96 536 ARG A N 1
ATOM 1611 C CA . ARG A 1 238 ? -10.548 29.673 16.018 1.00 51.21 536 ARG A CA 1
ATOM 1612 C C . ARG A 1 238 ? -9.689 30.820 15.522 1.00 51.63 536 ARG A C 1
ATOM 1613 O O . ARG A 1 238 ? -9.005 31.488 16.296 1.00 48.61 536 ARG A O 1
ATOM 1621 N N . TYR A 1 239 ? -9.744 31.018 14.209 1.00 53.97 537 TYR A N 1
ATOM 1622 C CA . TYR A 1 239 ? -9.038 32.077 13.508 1.00 53.87 537 TYR A CA 1
ATOM 1623 C C . TYR A 1 239 ? -9.969 33.252 13.318 1.00 55.72 537 TYR A C 1
ATOM 1624 O O . TYR A 1 239 ? -11.190 33.078 13.118 1.00 54.13 537 TYR A O 1
ATOM 1633 N N . ASP A 1 240 ? -9.393 34.449 13.421 1.00 53.36 538 ASP A N 1
ATOM 1634 C CA . ASP A 1 240 ? -10.117 35.683 13.180 1.00 54.50 538 ASP A CA 1
ATOM 1635 C C . ASP A 1 240 ? -9.405 36.295 11.980 1.00 57.87 538 ASP A C 1
ATOM 1636 O O . ASP A 1 240 ? -8.165 36.386 11.961 1.00 63.60 538 ASP A O 1
ATOM 1641 N N . VAL A 1 241 ? -10.166 36.667 10.953 1.00 57.21 539 VAL A N 1
ATOM 1642 C CA . VAL A 1 241 ? -9.543 37.125 9.699 1.00 58.12 539 VAL A CA 1
ATOM 1643 C C . VAL A 1 241 ? -8.843 38.461 9.836 1.00 57.72 539 VAL A C 1
ATOM 1644 O O . VAL A 1 241 ? -7.768 38.646 9.265 1.00 53.62 539 VAL A O 1
ATOM 1648 N N . GLU A 1 242 ? -9.439 39.359 10.624 1.00 59.49 540 GLU A N 1
ATOM 1649 C CA . GLU A 1 242 ? -8.867 40.699 10.877 1.00 69.89 540 GLU A CA 1
ATOM 1650 C C . GLU A 1 242 ? -7.691 40.760 11.888 1.00 71.66 540 GLU A C 1
ATOM 1651 O O . GLU A 1 242 ? -6.732 41.517 11.674 1.00 71.67 540 GLU A O 1
ATOM 1657 N N . THR A 1 243 ? -7.770 39.986 12.979 1.00 68.53 541 THR A N 1
ATOM 1658 C CA . THR A 1 243 ? -6.667 39.893 13.957 1.00 60.16 541 THR A CA 1
ATOM 1659 C C . THR A 1 243 ? -5.554 38.960 13.444 1.00 59.05 541 THR A C 1
ATOM 1660 O O . THR A 1 243 ? -4.405 39.031 13.890 1.00 60.93 541 THR A O 1
ATOM 1664 N N . GLU A 1 244 ? -5.870 38.117 12.468 1.00 56.62 542 GLU A N 1
ATOM 1665 C CA . GLU A 1 244 ? -4.908 37.110 12.018 1.00 57.79 542 GLU A CA 1
ATOM 1666 C C . GLU A 1 244 ? -4.390 36.258 13.183 1.00 55.15 542 GLU A C 1
ATOM 1667 O O . GLU A 1 244 ? -3.338 35.631 13.063 1.00 50.03 542 GLU A O 1
ATOM 1673 N N . THR A 1 245 ? -5.108 36.228 14.305 1.00 50.45 543 THR A N 1
ATOM 1674 C CA . THR A 1 245 ? -4.681 35.332 15.360 1.00 54.48 543 THR A CA 1
ATOM 1675 C C . THR A 1 245 ? -5.716 34.234 15.762 1.00 55.83 543 THR A C 1
ATOM 1676 O O . THR A 1 245 ? -6.946 34.454 15.856 1.00 48.39 543 THR A O 1
ATOM 1680 N N . TRP A 1 246 ? -5.155 33.058 16.019 1.00 51.23 544 TRP A N 1
ATOM 1681 C CA . TRP A 1 246 ? -5.839 31.886 16.530 1.00 49.43 544 TRP A CA 1
ATOM 1682 C C . TRP A 1 246 ? -6.005 31.859 18.021 1.00 54.70 544 TRP A C 1
ATOM 1683 O O . TRP A 1 246 ? -5.030 31.919 18.755 1.00 58.45 544 TRP A O 1
ATOM 1694 N N . THR A 1 247 ? -7.233 31.706 18.496 1.00 60.30 545 THR A N 1
ATOM 1695 C CA . THR A 1 247 ? -7.476 31.652 19.934 1.00 59.66 545 THR A CA 1
ATOM 1696 C C . THR A 1 247 ? -8.150 30.317 20.323 1.00 58.73 545 THR A C 1
ATOM 1697 O O . THR A 1 247 ? -9.185 29.966 19.758 1.00 53.04 545 THR A O 1
ATOM 1701 N N . PHE A 1 248 ? -7.571 29.573 21.272 1.00 56.70 546 PHE A N 1
ATOM 1702 C CA . PHE A 1 248 ? -8.248 28.390 21.778 1.00 51.41 546 PHE A CA 1
ATOM 1703 C C . PHE A 1 248 ? -9.533 28.838 22.460 1.00 52.18 546 PHE A C 1
ATOM 1704 O O . PHE A 1 248 ? -9.595 29.909 23.062 1.00 53.97 546 PHE A O 1
ATOM 1712 N N . VAL A 1 249 ? -10.562 28.013 22.331 1.00 49.79 547 VAL A N 1
ATOM 1713 C CA . VAL A 1 249 ? -11.793 28.176 23.076 1.00 45.99 547 VAL A CA 1
ATOM 1714 C C . VAL A 1 249 ? -11.972 26.878 23.882 1.00 48.98 547 VAL A C 1
ATOM 1715 O O . VAL A 1 249 ? -11.061 25.997 23.882 1.00 48.77 547 VAL A O 1
ATOM 1719 N N . ALA A 1 250 ? -13.117 26.746 24.559 1.00 47.61 548 ALA A N 1
ATOM 1720 C CA . ALA A 1 250 ? -13.403 25.548 25.368 1.00 52.47 548 ALA A CA 1
ATOM 1721 C C . ALA A 1 250 ? -13.070 24.273 24.583 1.00 57.36 548 ALA A C 1
ATOM 1722 O O . ALA A 1 250 ? -13.493 24.141 23.438 1.00 59.99 548 ALA A O 1
ATOM 1724 N N . PRO A 1 251 ? -12.281 23.350 25.173 1.00 63.82 549 PRO A N 1
ATOM 1725 C CA . PRO A 1 251 ? -12.016 22.082 24.484 1.00 57.95 549 PRO A CA 1
ATOM 1726 C C . PRO A 1 251 ? -13.235 21.154 24.565 1.00 55.93 549 PRO A C 1
ATOM 1727 O O . PRO A 1 251 ? -14.087 21.295 25.441 1.00 58.20 549 PRO A O 1
ATOM 1731 N N . MET A 1 252 ? -13.316 20.201 23.660 1.00 53.73 550 MET A N 1
ATOM 1732 C CA . MET A 1 252 ? -14.382 19.214 23.698 1.00 55.06 550 MET A CA 1
ATOM 1733 C C . MET A 1 252 ? -14.241 18.288 24.912 1.00 53.07 550 MET A C 1
ATOM 1734 O O . MET A 1 252 ? -13.191 18.261 25.578 1.00 52.11 550 MET A O 1
ATOM 1739 N N . ARG A 1 253 ? -15.303 17.542 25.195 1.00 48.62 551 ARG A N 1
ATOM 1740 C CA . ARG A 1 253 ? -15.284 16.598 26.267 1.00 50.01 551 ARG A CA 1
ATOM 1741 C C . ARG A 1 253 ? -14.453 15.396 25.811 1.00 50.59 551 ARG A C 1
ATOM 1742 O O . ARG A 1 253 ? -13.563 14.962 26.531 1.00 55.20 551 ARG A O 1
ATOM 1750 N N . HIS A 1 254 ? -14.678 14.909 24.590 1.00 47.35 552 HIS A N 1
ATOM 1751 C CA . HIS A 1 254 ? -13.961 13.716 24.092 1.00 46.56 552 HIS A CA 1
ATOM 1752 C C . HIS A 1 254 ? -12.990 13.957 22.981 1.00 44.89 552 HIS A C 1
ATOM 1753 O O . HIS A 1 254 ? -13.353 14.384 21.865 1.00 44.29 552 HIS A O 1
ATOM 1760 N N . HIS A 1 255 ? -11.736 13.645 23.275 1.00 43.40 553 HIS A N 1
ATOM 1761 C CA . HIS A 1 255 ? 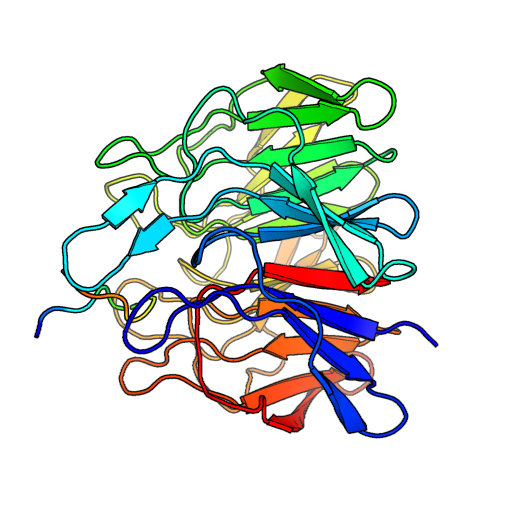-10.653 13.679 22.301 1.00 41.96 553 HIS A CA 1
ATOM 1762 C C . HIS A 1 255 ? -11.129 12.913 21.079 1.00 43.02 553 HIS A C 1
ATOM 1763 O O . HIS A 1 255 ? -11.743 11.846 21.224 1.00 49.76 553 HIS A O 1
ATOM 1770 N N . ARG A 1 256 ? -10.891 13.437 19.876 1.00 37.72 554 ARG A N 1
ATOM 1771 C CA . ARG A 1 256 ? -11.278 12.731 18.651 1.00 37.35 554 ARG A CA 1
ATOM 1772 C C . ARG A 1 256 ? -10.570 13.242 17.428 1.00 40.22 554 ARG A C 1
ATOM 1773 O O . ARG A 1 256 ? -10.282 14.440 17.338 1.00 46.84 554 ARG A O 1
ATOM 1781 N N . SER A 1 257 ? -10.294 12.333 16.492 1.00 36.97 555 SER A N 1
ATOM 1782 C CA . SER A 1 257 ? -9.672 12.681 15.230 1.00 37.39 555 SER A CA 1
ATOM 1783 C C . SER A 1 257 ? -10.422 11.976 14.072 1.00 42.09 555 SER A C 1
ATOM 1784 O O . SER A 1 257 ? -11.026 10.928 14.280 1.00 45.26 555 SER A O 1
ATOM 1787 N N . ALA A 1 258 ? -10.391 12.550 12.870 1.00 36.68 556 ALA A N 1
ATOM 1788 C CA . ALA A 1 258 ? -11.245 12.095 11.732 1.00 36.69 556 ALA A CA 1
ATOM 1789 C C . ALA A 1 258 ? -12.706 12.128 12.065 1.00 34.96 556 ALA A C 1
ATOM 1790 O O . ALA A 1 258 ? -13.462 11.240 11.721 1.00 36.72 556 ALA A O 1
ATOM 1792 N N . LEU A 1 259 ? -13.081 13.203 12.732 1.00 40.25 557 LEU A N 1
ATOM 1793 C CA . LEU A 1 259 ? -14.464 13.498 13.090 1.00 41.58 557 LEU A CA 1
ATOM 1794 C C . LEU A 1 259 ? -15.165 14.237 11.957 1.00 41.89 557 LEU A C 1
ATOM 1795 O O . LEU A 1 259 ? -14.523 14.725 11.035 1.00 43.01 557 LEU A O 1
ATOM 1800 N N . GLY A 1 260 ? -16.486 14.326 12.055 1.00 41.89 558 GLY A N 1
ATOM 1801 C CA . GLY A 1 260 ? -17.281 15.115 11.136 1.00 39.33 558 GLY A CA 1
ATOM 1802 C C . GLY A 1 260 ? -17.776 16.384 11.818 1.00 40.07 558 GLY A C 1
ATOM 1803 O O . GLY A 1 260 ? -18.059 16.421 13.044 1.00 39.39 558 GLY A O 1
ATOM 1804 N N . ILE A 1 261 ? -17.867 17.441 11.026 1.00 38.87 559 ILE A N 1
ATOM 1805 C CA . ILE A 1 261 ? -18.217 18.714 11.586 1.00 39.18 559 ILE A CA 1
ATOM 1806 C C . ILE A 1 261 ? -19.168 19.448 10.694 1.00 38.63 559 ILE A C 1
ATOM 1807 O O . ILE A 1 261 ? -19.257 19.157 9.494 1.00 40.51 559 ILE A O 1
ATOM 1812 N N . THR A 1 262 ? -19.912 20.359 11.318 1.00 37.57 560 THR A N 1
ATOM 1813 C CA . THR A 1 262 ? -20.847 21.214 10.631 1.00 37.81 560 THR A CA 1
ATOM 1814 C C . THR A 1 262 ? -21.444 22.215 11.638 1.00 42.08 560 THR A C 1
ATOM 1815 O O . THR A 1 262 ? -21.249 22.094 12.872 1.00 39.78 560 THR A O 1
ATOM 1819 N N . VAL A 1 263 ? -22.178 23.191 11.092 1.00 42.91 561 VAL A N 1
ATOM 1820 C CA . VAL A 1 263 ? -22.877 24.202 11.865 1.00 42.24 561 VAL A CA 1
ATOM 1821 C C . VAL A 1 263 ? -24.362 24.071 11.580 1.00 42.37 561 VAL A C 1
ATOM 1822 O O . VAL A 1 263 ? -24.784 23.963 10.421 1.00 39.84 561 VAL A O 1
ATOM 1826 N N . HIS A 1 264 ? -25.163 24.076 12.626 1.00 43.70 562 HIS A N 1
ATOM 1827 C CA . HIS A 1 264 ? -26.609 24.076 12.443 1.00 46.17 562 HIS A CA 1
ATOM 1828 C C . HIS A 1 264 ? -27.149 25.078 13.408 1.00 50.74 562 HIS A C 1
ATOM 1829 O O . HIS A 1 264 ? -27.066 24.868 14.638 1.00 51.04 562 HIS A O 1
ATOM 1836 N N . GLN A 1 265 ? -27.640 26.193 12.854 1.00 49.37 563 GLN A N 1
ATOM 1837 C CA . GLN A 1 265 ? -28.246 27.286 13.622 1.00 52.93 563 GLN A CA 1
ATOM 1838 C C . GLN A 1 265 ? -27.362 27.781 14.747 1.00 51.52 563 GLN A C 1
ATOM 1839 O O . GLN A 1 265 ? -27.661 27.559 15.929 1.00 50.48 563 GLN A O 1
ATOM 1845 N N . GLY A 1 266 ? -26.257 28.412 14.365 1.00 51.37 564 GLY A N 1
ATOM 1846 C CA . GLY A 1 266 ? -25.345 29.033 15.313 1.00 53.61 564 GLY A CA 1
ATOM 1847 C C . GLY A 1 266 ? -24.600 28.100 16.249 1.00 61.71 564 GLY A C 1
ATOM 1848 O O . GLY A 1 266 ? -23.989 28.560 17.230 1.00 64.99 564 GLY A O 1
ATOM 1849 N N . LYS A 1 267 ? -24.650 26.794 15.969 1.00 58.67 565 LYS A N 1
ATOM 1850 C CA . LYS A 1 267 ? -23.879 25.819 16.758 1.00 54.91 565 LYS A CA 1
ATOM 1851 C C . LYS A 1 267 ? -23.010 24.865 15.955 1.00 46.76 565 LYS A C 1
ATOM 1852 O O . LYS A 1 267 ? -23.354 24.431 14.847 1.00 45.89 565 LYS A O 1
ATOM 1858 N N . ILE A 1 268 ? -21.886 24.515 16.550 1.00 44.04 566 ILE A N 1
ATOM 1859 C CA . ILE A 1 268 ? -21.012 23.524 15.934 1.00 43.64 566 ILE A CA 1
ATOM 1860 C C . ILE A 1 268 ? -21.371 22.145 16.436 1.00 43.63 566 ILE A C 1
ATOM 1861 O O . ILE A 1 268 ? -21.597 21.929 17.644 1.00 39.26 566 ILE A O 1
ATOM 1866 N N . TYR A 1 269 ? -21.484 21.226 15.479 1.00 44.60 567 TYR A N 1
ATOM 1867 C CA . TYR A 1 269 ? -21.738 19.828 15.789 1.00 41.06 567 TYR A CA 1
ATOM 1868 C C . TYR A 1 269 ? -20.561 19.021 15.273 1.00 41.24 567 TYR A C 1
ATOM 1869 O O . TYR A 1 269 ? -20.135 19.228 14.114 1.00 36.56 567 TYR A O 1
ATOM 1878 N N . VAL A 1 270 ? -20.033 18.150 16.163 1.00 37.87 568 VAL A N 1
ATOM 1879 C CA . VAL A 1 270 ? -18.964 17.211 15.858 1.00 38.01 568 VAL A CA 1
ATOM 1880 C C . VAL A 1 270 ? -19.480 15.757 15.971 1.00 43.83 568 VAL A C 1
ATOM 1881 O O . VAL A 1 270 ? -20.095 15.359 16.973 1.00 47.08 568 VAL A O 1
ATOM 1885 N N . LEU A 1 271 ? -19.236 14.962 14.936 1.00 41.61 569 LEU A N 1
ATOM 1886 C CA . LEU A 1 271 ? -19.738 13.599 14.904 1.00 41.00 569 LEU A CA 1
ATOM 1887 C C . LEU A 1 271 ? -18.600 12.562 14.920 1.00 44.93 569 LEU A C 1
ATOM 1888 O O . LEU A 1 271 ? -17.714 12.569 14.029 1.00 44.77 569 LEU A O 1
ATOM 1893 N N . GLY A 1 272 ? -18.621 11.696 15.943 1.00 41.40 570 GLY A N 1
ATOM 1894 C CA . GLY A 1 272 ? -17.715 10.558 16.044 1.00 37.63 570 GLY A CA 1
ATOM 1895 C C . GLY A 1 272 ? -16.256 10.899 15.911 1.00 37.63 570 GLY A C 1
ATOM 1896 O O . GLY A 1 272 ? -15.812 11.893 16.458 1.00 35.91 570 GLY A O 1
ATOM 1897 N N . GLY A 1 273 ? -15.544 10.071 15.154 1.00 38.71 571 GLY A N 1
ATOM 1898 C CA . GLY A 1 273 ? -14.087 10.088 15.057 1.00 42.07 571 GLY A CA 1
ATOM 1899 C C . GLY A 1 273 ? -13.428 8.898 15.774 1.00 47.29 571 GLY A C 1
ATOM 1900 O O . GLY A 1 273 ? -14.124 8.013 16.301 1.00 48.76 571 GLY A O 1
ATOM 1901 N N . TYR A 1 274 ? -12.087 8.869 15.766 1.00 44.60 572 TYR A N 1
ATOM 1902 C CA . TYR A 1 274 ? -11.262 7.884 16.455 1.00 46.20 572 TYR A CA 1
ATOM 1903 C C . TYR A 1 274 ? -10.513 8.628 17.571 1.00 50.82 572 TYR A C 1
ATOM 1904 O O . TYR A 1 274 ? -10.083 9.765 17.339 1.00 49.13 572 TYR A O 1
ATOM 1913 N N . ASP A 1 275 ? -10.350 8.024 18.760 1.00 46.45 573 ASP A N 1
ATOM 1914 C CA . ASP A 1 275 ? -9.656 8.738 19.848 1.00 43.27 573 ASP A CA 1
ATOM 1915 C C . ASP A 1 275 ? -8.369 8.103 20.403 1.00 47.12 573 ASP A C 1
ATOM 1916 O O . ASP A 1 275 ? -7.928 8.433 21.543 1.00 47.81 573 ASP A O 1
ATOM 1921 N N . GLY A 1 276 ? -7.771 7.226 19.585 1.00 44.86 574 GLY A N 1
ATOM 1922 C CA . GLY A 1 276 ? -6.599 6.444 19.959 1.00 45.00 574 GLY A CA 1
ATOM 1923 C C . GLY A 1 276 ? -6.974 5.104 20.560 1.00 47.64 574 GLY A C 1
ATOM 1924 O O . GLY A 1 276 ? -6.123 4.263 20.819 1.00 48.42 574 GLY A O 1
ATOM 1925 N N . HIS A 1 277 ? -8.263 4.894 20.772 1.00 47.57 575 HIS A N 1
ATOM 1926 C CA . HIS A 1 277 ? -8.720 3.679 21.392 1.00 47.41 575 HIS A CA 1
ATOM 1927 C C . HIS A 1 277 ? -9.901 3.086 20.684 1.00 47.40 575 HIS A C 1
ATOM 1928 O O . HIS A 1 277 ? -9.778 2.014 20.115 1.00 48.07 575 HIS A O 1
ATOM 1935 N N . THR A 1 278 ? -11.041 3.775 20.682 1.00 44.44 576 THR A N 1
ATOM 1936 C CA . THR A 1 278 ? -12.234 3.237 20.041 1.00 46.79 576 THR A CA 1
ATOM 1937 C C . THR A 1 278 ? -12.826 4.226 19.048 1.00 51.13 576 THR A C 1
ATOM 1938 O O . THR A 1 278 ? -12.344 5.381 18.931 1.00 45.85 576 THR A O 1
ATOM 1942 N N . PHE A 1 279 ? -13.860 3.766 18.336 1.00 47.79 577 PHE A N 1
ATOM 1943 C CA . PHE A 1 279 ? -14.608 4.625 17.428 1.00 44.12 577 PHE A CA 1
ATOM 1944 C C . PHE A 1 279 ? -15.795 5.240 18.160 1.00 44.85 577 PHE A C 1
ATOM 1945 O O . PHE A 1 279 ? -16.654 4.534 18.681 1.00 47.20 577 PHE A O 1
ATOM 1953 N N . LEU A 1 280 ? -15.845 6.565 18.202 1.00 42.79 578 LEU A N 1
ATOM 1954 C CA . LEU A 1 280 ? -16.882 7.260 18.938 1.00 40.91 578 LEU A CA 1
ATOM 1955 C C . LEU A 1 280 ? -18.171 7.298 18.179 1.00 41.73 578 LEU A C 1
ATOM 1956 O O . LEU A 1 280 ? -18.172 7.314 16.969 1.00 43.59 578 LEU A O 1
ATOM 1961 N N . ASP A 1 281 ? -19.273 7.247 18.901 1.00 44.10 579 ASP A N 1
ATOM 1962 C CA . ASP A 1 281 ? -20.591 7.394 18.299 1.00 44.20 579 ASP A CA 1
ATOM 1963 C C . ASP A 1 281 ? -21.143 8.709 18.839 1.00 42.25 579 ASP A C 1
ATOM 1964 O O . ASP A 1 281 ? -22.242 9.143 18.485 1.00 42.80 579 ASP A O 1
ATOM 1969 N N . SER A 1 282 ? -20.355 9.319 19.721 1.00 39.45 580 SER A N 1
ATOM 1970 C CA . SER A 1 282 ? -20.715 10.551 20.426 1.00 39.55 580 SER A CA 1
ATOM 1971 C C . SER A 1 282 ? -20.822 11.820 19.517 1.00 37.34 580 SER A C 1
ATOM 1972 O O . SER A 1 282 ? -19.987 12.008 18.632 1.00 35.83 580 SER A O 1
ATOM 1975 N N . VAL A 1 283 ? -21.864 12.637 19.708 1.00 34.91 581 VAL A N 1
ATOM 1976 C CA . VAL A 1 283 ? -22.039 13.896 18.969 1.00 35.11 581 VAL A CA 1
ATOM 1977 C C . VAL A 1 283 ? -22.060 15.015 19.977 1.00 38.44 581 VAL A C 1
ATOM 1978 O O . VAL A 1 283 ? -22.968 15.081 20.834 1.00 38.54 581 VAL A O 1
ATOM 1982 N N . GLU A 1 284 ? -21.056 15.887 19.910 1.00 42.71 582 GLU A N 1
ATOM 1983 C CA . GLU A 1 284 ? -21.029 17.055 20.779 1.00 41.47 582 GLU A CA 1
ATOM 1984 C C . GLU A 1 284 ? -21.425 18.305 20.034 1.00 45.71 582 GLU A C 1
ATOM 1985 O O . GLU A 1 284 ? -21.159 18.466 18.821 1.00 44.19 582 GLU A O 1
ATOM 1991 N N . CYS A 1 285 ? -22.055 19.194 20.795 1.00 45.83 583 CYS A N 1
ATOM 1992 C CA . CYS A 1 285 ? -22.509 20.462 20.306 1.00 44.60 583 CYS A CA 1
ATOM 1993 C C . CYS A 1 285 ? -21.833 21.607 21.051 1.00 49.23 583 CYS A C 1
ATOM 1994 O O . CYS A 1 285 ? -21.717 21.590 22.289 1.00 49.13 583 CYS A O 1
ATOM 1997 N N . TYR A 1 286 ? -21.417 22.610 20.279 1.00 54.77 584 TYR A N 1
ATOM 1998 C CA . TYR A 1 286 ? -20.739 23.800 20.796 1.00 54.26 584 TYR A CA 1
ATOM 1999 C C . TYR A 1 286 ? -21.588 25.054 20.753 1.00 49.97 584 TYR A C 1
ATOM 2000 O O . TYR A 1 286 ? -21.996 25.479 19.670 1.00 50.85 584 TYR A O 1
ATOM 2009 N N . ASP A 1 287 ? -21.815 25.651 21.919 1.00 49.97 585 ASP A N 1
ATOM 2010 C CA . ASP A 1 287 ? -22.582 26.879 22.024 1.00 55.51 585 ASP A CA 1
ATOM 2011 C C . ASP A 1 287 ? -21.618 28.041 22.170 1.00 58.79 585 ASP A C 1
ATOM 2012 O O . ASP A 1 287 ? -20.993 28.175 23.227 1.00 62.62 585 ASP A O 1
ATOM 2017 N N . PRO A 1 288 ? -21.508 28.894 21.121 1.00 65.03 586 PRO A N 1
ATOM 2018 C CA . PRO A 1 288 ? -20.537 30.004 21.071 1.00 65.56 586 PRO A CA 1
ATOM 2019 C C . PRO A 1 288 ? -20.818 31.155 22.067 1.00 64.14 586 PRO A C 1
ATOM 2020 O O . PRO A 1 288 ? -19.873 31.727 22.593 1.00 60.08 586 PRO A O 1
ATOM 2024 N N . ASP A 1 289 ? -22.093 31.487 22.298 1.00 66.94 587 ASP A N 1
ATOM 2025 C CA . ASP A 1 289 ? -22.472 32.491 23.291 1.00 69.71 587 ASP A CA 1
ATOM 2026 C C . ASP A 1 289 ? -21.751 32.140 24.580 1.00 75.44 587 ASP A C 1
ATOM 2027 O O . ASP A 1 289 ? -20.926 32.930 25.064 1.00 72.60 587 ASP A O 1
ATOM 2032 N N . SER A 1 290 ? -22.054 30.946 25.118 1.00 71.11 588 SER A N 1
ATOM 2033 C CA . SER A 1 290 ? -21.539 30.525 26.431 1.00 62.70 588 SER A CA 1
ATOM 2034 C C . SER A 1 290 ? -20.256 29.689 26.438 1.00 61.00 588 SER A C 1
ATOM 2035 O O . SER A 1 290 ? -19.887 29.135 27.475 1.00 64.02 588 SER A O 1
ATOM 2038 N N . ASP A 1 291 ? -19.558 29.613 25.307 1.00 59.55 589 ASP A N 1
ATOM 2039 C CA . ASP A 1 291 ? -18.271 28.876 25.242 1.00 63.80 589 ASP A CA 1
ATOM 2040 C C . ASP A 1 291 ? -18.268 27.487 25.916 1.00 63.90 589 ASP A C 1
ATOM 2041 O O . ASP A 1 291 ? -17.232 27.069 26.450 1.00 60.15 589 ASP A O 1
ATOM 2046 N N . THR A 1 292 ? -19.405 26.782 25.885 1.00 53.80 590 THR A N 1
ATOM 2047 C CA . THR A 1 292 ? -19.448 25.423 26.403 1.00 54.42 590 THR A CA 1
ATOM 2048 C C . THR A 1 292 ? -19.752 24.351 25.343 1.00 57.39 590 THR A C 1
ATOM 2049 O O . THR A 1 292 ? -20.378 24.617 24.312 1.00 53.52 590 THR A O 1
ATOM 2053 N N . TRP A 1 293 ? -19.312 23.129 25.631 1.00 58.07 591 TRP A N 1
ATOM 2054 C CA . TRP A 1 293 ? -19.692 21.964 24.859 1.00 53.88 591 TRP A CA 1
ATOM 2055 C C . TRP A 1 293 ? -20.535 21.041 25.668 1.00 55.24 591 TRP A C 1
ATOM 2056 O O . TRP A 1 293 ? -20.361 20.940 26.881 1.00 59.96 591 TRP A O 1
ATOM 2067 N N . SER A 1 294 ? -21.422 20.323 24.990 1.00 56.18 592 SER A N 1
ATOM 2068 C CA . SER A 1 294 ? -22.237 19.280 25.611 1.00 55.09 592 SER A CA 1
ATOM 2069 C C . SER A 1 294 ? -22.450 18.112 24.620 1.00 56.43 592 SER A C 1
ATOM 2070 O O . SER A 1 294 ? -22.235 18.290 23.401 1.00 56.10 592 SER A O 1
ATOM 2073 N N . GLU A 1 295 ? -22.858 16.945 25.140 1.00 49.70 593 GLU A N 1
ATOM 2074 C CA . GLU A 1 295 ? -23.206 15.731 24.341 1.00 51.87 593 GLU A CA 1
ATOM 2075 C C . GLU A 1 295 ? -24.669 15.833 23.993 1.00 50.24 593 GLU A C 1
ATOM 2076 O O . GLU A 1 295 ? -25.483 15.979 24.904 1.00 51.63 593 GLU A O 1
ATOM 2082 N N . VAL A 1 296 ? -25.048 15.787 22.718 1.00 46.24 594 VAL A N 1
ATOM 2083 C CA . VAL A 1 296 ? -26.479 15.954 22.428 1.00 41.46 594 VAL A CA 1
ATOM 2084 C C . VAL A 1 296 ? -27.148 14.695 21.989 1.00 38.08 594 VAL A C 1
ATOM 2085 O O . VAL A 1 296 ? -28.373 14.613 22.083 1.00 40.26 594 VAL A O 1
ATOM 2089 N N . THR A 1 297 ? -26.349 13.733 21.515 1.00 39.08 595 THR A N 1
ATOM 2090 C CA . THR A 1 297 ? -26.833 12.428 21.046 1.00 37.88 595 THR A CA 1
ATOM 2091 C C . THR A 1 297 ? -25.689 11.441 20.740 1.00 39.27 595 THR A C 1
ATOM 2092 O O . THR A 1 297 ? -24.515 11.761 20.891 1.00 35.07 595 THR A O 1
ATOM 2096 N N . ARG A 1 298 ? -26.041 10.220 20.356 1.00 42.72 596 ARG A N 1
ATOM 2097 C CA . ARG A 1 298 ? -25.052 9.269 19.863 1.00 44.06 596 ARG A CA 1
ATOM 2098 C C . ARG A 1 298 ? -25.530 8.839 18.491 1.00 43.29 596 ARG A C 1
ATOM 2099 O O . ARG A 1 298 ? -26.730 8.723 18.251 1.00 51.08 596 ARG A O 1
ATOM 2107 N N . MET A 1 299 ? -24.601 8.625 17.580 1.00 40.95 597 MET A N 1
ATOM 2108 C CA . MET A 1 299 ? -24.914 8.013 16.310 1.00 39.93 597 MET A CA 1
ATOM 2109 C C . MET A 1 299 ? -25.326 6.568 16.640 1.00 41.33 597 MET A C 1
ATOM 2110 O O . MET A 1 299 ? -25.017 6.029 17.713 1.00 39.47 597 MET A O 1
ATOM 2115 N N . THR A 1 300 ? -25.975 5.925 15.694 1.00 39.06 598 THR A N 1
ATOM 2116 C CA . THR A 1 300 ? -26.472 4.584 15.881 1.00 38.20 598 THR A CA 1
ATOM 2117 C C . THR A 1 300 ? -25.324 3.604 16.016 1.00 43.69 598 THR A C 1
ATOM 2118 O O . THR A 1 300 ? -25.517 2.484 16.475 1.00 49.13 598 THR A O 1
ATOM 2122 N N . SER A 1 301 ? -24.126 4.019 15.609 1.00 42.14 599 SER A N 1
ATOM 2123 C CA . SER A 1 301 ? -22.909 3.205 15.751 1.00 40.83 599 SER A CA 1
ATOM 2124 C C . SER A 1 301 ? -21.697 4.095 15.599 1.00 40.02 599 SER A C 1
ATOM 2125 O O . SER A 1 301 ? -21.702 4.991 14.774 1.00 43.60 599 SER A O 1
ATOM 2128 N N . GLY A 1 302 ? -20.660 3.855 16.393 1.00 43.39 600 GLY A N 1
ATOM 2129 C CA . GLY A 1 302 ? -19.425 4.660 16.337 1.00 41.31 600 GLY A CA 1
ATOM 2130 C C . GLY A 1 302 ? -18.699 4.522 15.006 1.00 39.77 600 GLY A C 1
ATOM 2131 O O . GLY A 1 302 ? -18.644 3.460 14.455 1.00 43.26 600 GLY A O 1
ATOM 2132 N N . ARG A 1 303 ? -18.152 5.612 14.489 1.00 40.09 601 ARG A N 1
ATOM 2133 C CA . ARG A 1 303 ? -17.415 5.596 13.225 1.00 38.76 601 ARG A CA 1
ATOM 2134 C C . ARG A 1 303 ? -16.556 6.879 13.085 1.00 40.57 601 ARG A C 1
ATOM 2135 O O . ARG A 1 303 ? -16.747 7.859 13.818 1.00 42.09 601 ARG A O 1
ATOM 2143 N N . SER A 1 304 ? -15.628 6.859 12.134 1.00 36.72 602 SER A N 1
ATOM 2144 C CA . SER A 1 304 ? -14.762 7.994 11.835 1.00 36.20 602 SER A CA 1
ATOM 2145 C C . SER A 1 304 ? -14.727 8.244 10.317 1.00 34.80 602 SER A C 1
ATOM 2146 O O . SER A 1 304 ? -15.120 7.360 9.522 1.00 32.65 602 SER A O 1
ATOM 2149 N N . GLY A 1 305 ? -14.233 9.418 9.902 1.00 32.30 603 GLY A N 1
ATOM 2150 C CA . GLY A 1 305 ? -14.016 9.657 8.466 1.00 30.34 603 GLY A CA 1
ATOM 2151 C C . GLY A 1 305 ? -15.292 9.773 7.669 1.00 33.79 603 GLY A C 1
ATOM 2152 O O . GLY A 1 305 ? -15.342 9.343 6.528 1.00 35.25 603 GLY A O 1
ATOM 2153 N N . VAL A 1 306 ? -16.325 10.369 8.272 1.00 34.76 604 VAL A N 1
ATOM 2154 C CA . VAL A 1 306 ? -17.616 10.620 7.612 1.00 34.47 604 VAL A CA 1
ATOM 2155 C C . VAL A 1 306 ? -17.678 11.974 6.856 1.00 39.17 604 VAL A C 1
ATOM 2156 O O . VAL A 1 306 ? -16.961 12.934 7.192 1.00 33.48 604 VAL A O 1
ATOM 2160 N N . GLY A 1 307 ? -18.546 12.060 5.847 1.00 38.68 605 GLY A N 1
ATOM 2161 C CA . GLY A 1 307 ? -18.778 13.342 5.174 1.00 35.86 605 GLY A CA 1
ATOM 2162 C C . GLY A 1 307 ? -20.056 13.885 5.779 1.00 35.82 605 GLY A C 1
ATOM 2163 O O . GLY A 1 307 ? -21.059 13.191 5.782 1.00 42.42 605 GLY A O 1
ATOM 2164 N N . VAL A 1 308 ? -20.017 15.103 6.297 1.00 34.61 606 VAL A N 1
ATOM 2165 C CA . VAL A 1 308 ? -21.165 15.767 6.966 1.00 36.07 606 VAL A CA 1
ATOM 2166 C C . VAL A 1 308 ? -21.597 17.100 6.314 1.00 35.78 606 VAL A C 1
ATOM 2167 O O . VAL A 1 308 ? -20.742 17.928 6.013 1.00 38.86 606 VAL A O 1
ATOM 2171 N N . ALA A 1 309 ? -22.903 17.304 6.093 1.00 33.08 607 ALA A N 1
ATOM 2172 C CA . ALA A 1 309 ? -23.441 18.579 5.570 1.00 33.87 607 ALA A CA 1
ATOM 2173 C C . ALA A 1 309 ? -24.882 18.796 6.075 1.00 35.17 607 ALA A C 1
ATOM 2174 O O . ALA A 1 309 ? -25.484 17.853 6.592 1.00 33.89 607 ALA A O 1
ATOM 2176 N N . VAL A 1 310 ? -25.443 20.003 5.884 1.00 37.06 608 VAL A N 1
ATOM 2177 C CA . VAL A 1 310 ? -26.813 20.361 6.364 1.00 37.39 608 VAL A CA 1
ATOM 2178 C C . VAL A 1 310 ? -27.824 20.815 5.282 1.00 37.68 608 VAL A C 1
ATOM 2179 O O . VAL A 1 310 ? -27.454 21.610 4.440 1.00 40.65 608 VAL A O 1
ATOM 2183 N N . THR A 1 311 ? -29.090 20.376 5.288 1.00 41.12 609 THR A N 1
ATOM 2184 C CA . THR A 1 311 ? -30.046 20.897 4.263 1.00 42.73 609 THR A CA 1
ATOM 2185 C C . THR A 1 311 ? -31.524 20.762 4.607 1.00 42.85 609 THR A C 1
ATOM 2186 O O . THR A 1 311 ? -31.882 19.857 5.358 1.00 46.58 609 THR A O 1
ATOM 2190 N N . LYS B 2 1 ? -3.470 -5.321 15.706 1.00 66.17 346 LYS B N 1
ATOM 2191 C CA . LYS B 2 1 ? -3.274 -4.875 14.289 1.00 69.01 346 LYS B CA 1
ATOM 2192 C C . LYS B 2 1 ? -2.752 -3.441 14.214 1.00 66.91 346 LYS B C 1
ATOM 2193 O O . LYS B 2 1 ? -2.826 -2.695 15.191 1.00 64.50 346 LYS B O 1
ATOM 2199 N N . GLU B 2 2 ? -2.205 -3.071 13.057 1.00 73.91 347 GLU B N 1
ATOM 2200 C CA . GLU B 2 2 ? -1.663 -1.716 12.841 1.00 77.15 347 GLU B CA 1
ATOM 2201 C C . GLU B 2 2 ? -2.737 -0.806 12.284 1.00 68.79 347 GLU B C 1
ATOM 2202 O O . GLU B 2 2 ? -3.433 -1.132 11.313 1.00 68.09 347 GLU B O 1
ATOM 2208 N N . VAL B 2 3 ? -2.810 0.361 12.904 1.00 59.94 348 VAL B N 1
ATOM 2209 C CA . VAL B 2 3 ? -3.889 1.285 12.713 1.00 58.85 348 VAL B CA 1
ATOM 2210 C C . VAL B 2 3 ? -3.359 2.701 12.527 1.00 57.41 348 VAL B C 1
ATOM 2211 O O . VAL B 2 3 ? -2.520 3.146 13.315 1.00 65.23 348 VAL B O 1
ATOM 2215 N N . ASP B 2 4 ? -3.824 3.407 11.496 1.00 51.96 349 ASP B N 1
ATOM 2216 C CA . ASP B 2 4 ? -3.379 4.787 11.273 1.00 51.54 349 ASP B CA 1
ATOM 2217 C C . ASP B 2 4 ? -3.915 5.622 12.420 1.00 52.79 349 ASP B C 1
ATOM 2218 O O . ASP B 2 4 ? -5.122 5.735 12.567 1.00 55.57 349 ASP B O 1
ATOM 2223 N N . PRO B 2 5 ? -3.020 6.218 13.233 1.00 53.25 350 PRO B N 1
ATOM 2224 C CA . PRO B 2 5 ? -3.451 6.826 14.510 1.00 50.07 350 PRO B CA 1
ATOM 2225 C C . PRO B 2 5 ? -4.417 7.991 14.366 1.00 51.27 350 PRO B C 1
ATOM 2226 O O . PRO B 2 5 ? -5.136 8.302 15.327 1.00 47.20 350 PRO B O 1
ATOM 2240 N N . THR B 2 7 ? -6.968 8.255 12.017 1.00 47.71 352 THR B N 1
ATOM 2241 C CA . THR B 2 7 ? -8.313 7.845 11.551 1.00 48.16 352 THR B CA 1
ATOM 2242 C C . THR B 2 7 ? -8.836 6.530 12.152 1.00 52.16 352 THR B C 1
ATOM 2243 O O . THR B 2 7 ? -10.021 6.181 11.987 1.00 46.49 352 THR B O 1
ATOM 2247 N N . GLY B 2 8 ? -7.939 5.784 12.792 1.00 50.05 353 GLY B N 1
ATOM 2248 C CA . GLY B 2 8 ? -8.246 4.462 13.275 1.00 44.35 353 GLY B CA 1
ATOM 2249 C C . GLY B 2 8 ? -8.168 3.379 12.209 1.00 46.33 353 GLY B C 1
ATOM 2250 O O . GLY B 2 8 ? -8.173 2.219 12.552 1.00 53.11 353 GLY B O 1
ATOM 2251 N N . GLU B 2 9 ? -8.104 3.719 10.923 1.00 46.48 354 GLU B N 1
ATOM 2252 C CA . GLU B 2 9 ? -8.128 2.682 9.851 1.00 46.33 354 GLU B CA 1
ATOM 2253 C C . GLU B 2 9 ? -6.941 1.695 9.832 1.00 51.87 354 GLU B C 1
ATOM 2254 O O . GLU B 2 9 ? -5.829 2.040 10.240 1.00 58.62 354 GLU B O 1
ATOM 2260 N N . LEU B 2 10 ? -7.188 0.482 9.332 1.00 55.34 355 LEU B N 1
ATOM 2261 C CA . LEU B 2 10 ? -6.179 -0.593 9.240 1.00 56.99 355 LEU B CA 1
ATOM 2262 C C . LEU B 2 10 ? -5.109 -0.433 8.167 1.00 63.10 355 LEU B C 1
ATOM 2263 O O . LEU B 2 10 ? -5.354 0.134 7.098 1.00 65.56 355 LEU B O 1
ATOM 2268 N N . GLN B 2 11 ? -3.939 -0.999 8.480 1.00 73.26 356 GLN B N 1
ATOM 2269 C CA . GLN B 2 11 ? -2.749 -1.122 7.612 1.00 69.85 356 GLN B CA 1
ATOM 2270 C C . GLN B 2 11 ? -1.985 0.184 7.497 1.00 62.32 356 GLN B C 1
ATOM 2271 O O . GLN B 2 11 ? -1.448 0.639 8.509 1.00 62.50 356 GLN B O 1
#

GO terms:
  GO:0005884 actin filament (C, IDA)
  GO:0034599 cellular response to oxidative stress (P, IDA)
  GO:0005737 cytoplasm (C, IDA)
  GO:0016234 inclusion body (C, IDA)
  GO:0010506 regulation of autophagy (P, IDA)
  GO:0031463 Cul3-RING ubiquitin ligase complex (C, IDA)
  GO:0016567 protein ubiquitination (P, IDA)
  GO:0006511 ubiquitin-dependent protein catabolic process (P, IDA)
  GO:0005737 cytoplasm (C, EXP)
  GO:0005515 protein binding (F, IPI)
  GO:0005783 endoplasmic reticulum (C, IDA)
  GO:0071353 cellular response to interleukin-4 (P, IDA)
  GO:0001701 in utero embryonic development (P, IMP)
  GO:0045604 regulation of epidermal cell differentiation (P, IMP)
  GO:0006355 regulation of DNA-templated transcription (P, IMP)
  GO:0005737 cytoplasm (C, IPI)
  GO:0042802 identical protein binding (F, IPI)
  GO:0042802 identical protein binding (F, IMP)
  GO:0032991 protein-containing complex (C, IMP)
  GO:0097718 disordered domain specific binding (F, IPI)

Foldseek 3Di:
DKWKWWAWFAAPWIFFWIKIADLVVGDIGGFDGHPAGFFLWAWEDFPQKIKTAWGKGGGPVDIDFFQWIWIAHPVVSDIDTFDGHPDRFGQWEWDDAPRKIKTAWHDHVLDQFQWIWIADPVVRDIDTFDGEPARFHQWEWEAAPRKIKTAWGQRSDGGAQWMWIADVVVRDIDTADGHPARFHQWYWYAADHWIKTAWHQRPDFTFQWMWIAHPVVSDIDIFDGHPARFGQWYWDDDPRKIKTAWHDGPHHFFQWIKIAHPVVRDIDTSHGHPDGGGRIHIYMD/DDADVVRDDD

Organism: Mus musculus (NCBI:txid10090)

B-factor: mean 49.22, std 11.16, range [25.04, 105.31]

Sequence (295 aa):
GRLIYTAGGYFRQSLSYLEAYNPSNGSWLRLADLQVPRSGLAGCVVGGLLYAVGGRNNSPDGNTDSSALDCYNPMTNQWSPCASMSVPRNRIGVGVIDGHIYAVGGSHGCIHHSSVERYEPERDEWHLVAPMLTRRIGVGVAVLNRLLYAVGGFDGTNRLNSAECYYPERNEWRMITPMNTIRSGAGVCVLHNCIYAAGGYDGQDQLNSVERYDVETETWTFVAPMRHHRSALGITVHQGKIYVLGGYDGHTFLDSVECYDPDSDTWSEVTRMTSGRSGVGVAVTKEVDPTGELQ

Secondary structure (DSSP, 8-state):
---EEEE--BSSSB---EEEE-TTT--EEE-PPPSS--BS-EEEEETTEEEEE--EEEETTEEEE---EEEEETTTTEEEEEPPPSS--EEEEEEEETTEEEEEEEEETTEE---EEEEEGGGTEEEE-PPPSS--BS-EEEEETTEEEEEEEE-SS-EEEEEEEEETTTTEEEEE---SS--BS-EEEEETTEEEEE--B-SSSB---EEEEETTT--EEEEPPPSS--BS-EEEESSS-EEEE--B-SSSB--EEEEEETTTTEEEEEEE-SS--BS-EEEE-/--B-----B-

Radius of gyration: 16.99 Å; Cα contacts (8 Å, |Δi|>4): 946; chains: 2; bounding box: 43×48×43 Å

Nearest PDB structures (foldseek):
  4iqk-assembly1_A  TM=1.001E+00  e=3.864E-51  Homo sapiens
  1zgk-assembly1_A  TM=9.994E-01  e=9.116E-51  Homo sapiens
  6tg8-assembly1_AAA  TM=1.001E+00  e=1.864E-50  Homo sapiens
  5f72-assembly2_C  TM=9.997E-01  e=1.273E-50  Homo sapiens
  7c60-assembly1_A  TM=9.999E-01  e=2.051E-50  Mus musculus

InterPro domains:
  IPR000210 BTB/POZ domain [PF00651] (67-178)
  IPR000210 BTB/POZ domain [PS50097] (77-149)
  IPR000210 BTB/POZ domain [SM00225] (77-179)
  IPR006652 Kelch repeat type 1 [PF01344] (319-359)
  IPR006652 Kelch repeat type 1 [PF01344] (361-410)
  IPR006652 Kelch repeat type 1 [PF01344] (412-456)
  IPR006652 Kelch repeat type 1 [PF01344] (459-504)
  IPR006652 Kelch repeat type 1 [PF01344] (507-551)
  IPR006652 Kelch repeat type 1 [PF01344] (554-598)
  IPR006652 Kelch repeat type 1 [SM00612] (327-372)
  IPR006652 Kelch repeat type 1 [SM00612] (373-423)
  IPR006652 Kelch repeat type 1 [SM00612] (424-470)
  IPR006652 Kelch repeat type 1 [SM00612] (471-517)
  IPR006652 Kelch repeat type 1 [SM00612] (518-564)
  IPR006652 Kelch repeat type 1 [SM00612] (565-611)
  IPR011333 SKP1/BTB/POZ domain superfamily [G3DSA:3.30.710.10] (45-180)
  IPR011333 SKP1/BTB/POZ domain superfamily [SSF54695] (53-177)
  IPR011705 BTB/Kelch-associated [PF07707] (184-285)
  IPR011705 BTB/Kelch-associated [SM00875] (184-286)
  IPR015915 Kelch-type beta-propeller [G3DSA:2.120.10.80] (309-624)

CATH classification: 2.120.10.80